Protein AF-A0A7S3DX13-F1 (afdb_monomer_lite)

Secondary structure (DSSP, 8-state):
--PPP---------------------SSTTTHHHHHHTT--------------HHHHHHHHHHTT---GGG------HHHHHHHHHHHHHHHHHS-HHHHHHHHHHHHH-HHHHHHTS-HHHHHHHTTT-HHHHHHHHHHHHHHHHHHHHHHHTTS-TTGGGT-SS-TT-SS-HHHHHHHHTTSEEE-SS--TTS---EEE-SSS-----TTHHHHHHHHHHHHHTT-

Foldseek 3Di:
DDDDDDDDDDDDDDDDDDDPPDDDDPDPPPPVVVVVVVPPPDDDDDPPPPPPDPVVVVVVCVVVVVDLLLPPPPPDDPVRVVVLVVLLVVLLVPDDCVQQVLVVVCVVQAVVQCVQQPPLVVLCSVVVSPSNSSSNVSSVVSVVLCVLQPPQQSRAHQCPCVVPVPPPRHRADPLLVVQLVLVQWDWDPDADPSRHIDIHHNPVSGDPDPPVVVPSSVSSNVSSRVRD

Sequence (228 aa):
MSPTPLSATGMAAASDDIHETKLDAGDEITRDLDQMLAHYDGNQGPEFQSQTSTATLEAERDVLGLHSPVRLRQHLSDNMLVHAQQGLQDAVAQLPVTQRQAYETAVAQAPRILELESPPSRFLRATGYNYWMAAESLCQYWNLRLEVFGPEGAYRPLTAFLEDPEATTQALTPAAVQVLRTGGLSVAATPDQFGRPILLVDRERRIICDDKEDEGTRAQAIFYILQV

Organism: NCBI:txid265537

Structure (mmCIF, N/CA/C/O backbone):
data_AF-A0A7S3DX13-F1
#
_entry.id   AF-A0A7S3DX13-F1
#
loop_
_atom_site.group_PDB
_atom_site.id
_atom_site.type_symbol
_atom_site.label_atom_id
_atom_site.label_alt_id
_atom_site.label_comp_id
_atom_site.label_asym_id
_atom_site.label_entity_id
_atom_site.label_seq_id
_atom_site.pdbx_PDB_ins_code
_atom_site.Cartn_x
_atom_site.Cartn_y
_atom_site.Cartn_z
_atom_site.occupancy
_atom_site.B_iso_or_equiv
_atom_site.auth_seq_id
_atom_site.auth_comp_id
_atom_site.auth_asym_id
_atom_site.auth_atom_id
_atom_site.pdbx_PDB_model_num
ATOM 1 N N . MET A 1 1 ? 27.362 38.918 -38.073 1.00 52.78 1 MET A N 1
ATOM 2 C CA . MET A 1 1 ? 28.387 37.878 -37.831 1.00 52.78 1 MET A CA 1
ATOM 3 C C . MET A 1 1 ? 27.805 36.580 -38.349 1.00 52.78 1 MET A C 1
ATOM 5 O O . MET A 1 1 ? 26.655 36.314 -38.022 1.00 52.78 1 MET A O 1
ATOM 9 N N . SER A 1 2 ? 28.530 35.839 -39.184 1.00 39.94 2 SER A N 1
ATOM 10 C CA . SER A 1 2 ? 27.979 34.701 -39.934 1.00 39.94 2 SER A CA 1
ATOM 11 C C . SER A 1 2 ? 28.856 33.464 -39.723 1.00 39.94 2 SER A C 1
ATOM 13 O O . SER A 1 2 ? 30.069 33.589 -39.899 1.00 39.94 2 SER A O 1
ATOM 15 N N . PRO A 1 3 ? 28.299 32.299 -39.349 1.00 62.31 3 PRO A N 1
ATOM 16 C CA . PRO A 1 3 ? 29.057 31.058 -39.255 1.00 62.31 3 PRO A CA 1
ATOM 17 C C . PRO A 1 3 ? 29.168 30.372 -40.625 1.00 62.31 3 PRO A C 1
ATOM 19 O O . PRO A 1 3 ? 28.176 30.216 -41.336 1.00 62.31 3 PRO A O 1
ATOM 22 N N . THR A 1 4 ? 30.375 29.927 -40.971 1.00 62.22 4 THR A N 1
ATOM 23 C CA . THR A 1 4 ? 30.651 29.067 -42.135 1.00 62.22 4 THR A CA 1
ATOM 24 C C . THR A 1 4 ? 30.690 27.603 -41.672 1.00 62.22 4 THR A C 1
ATOM 26 O O . THR A 1 4 ? 31.271 27.344 -40.616 1.00 62.22 4 THR A O 1
ATOM 29 N N . PRO A 1 5 ? 30.101 26.637 -42.403 1.00 61.78 5 PRO A N 1
ATOM 30 C CA . PRO A 1 5 ? 30.143 25.225 -42.020 1.00 61.78 5 PRO A CA 1
ATOM 31 C C . PRO A 1 5 ? 31.523 24.592 -42.266 1.00 61.78 5 PRO A C 1
ATOM 33 O O . PRO A 1 5 ? 32.275 25.036 -43.133 1.00 61.78 5 PRO A O 1
ATOM 36 N N . LEU A 1 6 ? 31.820 23.508 -41.541 1.00 58.34 6 LEU A N 1
ATOM 37 C CA . LEU A 1 6 ? 32.960 22.620 -41.796 1.00 58.34 6 LEU A CA 1
ATOM 38 C C . LEU A 1 6 ? 32.475 21.236 -42.249 1.00 58.34 6 LEU A C 1
ATOM 40 O O . LEU A 1 6 ? 31.431 20.757 -41.810 1.00 58.34 6 LEU A O 1
ATOM 44 N N . SER A 1 7 ? 33.229 20.631 -43.166 1.00 58.00 7 SER A N 1
ATOM 45 C CA . SER A 1 7 ? 32.836 19.430 -43.912 1.00 58.00 7 SER A CA 1
ATOM 46 C C . SER A 1 7 ? 33.053 18.120 -43.153 1.00 58.00 7 SER A C 1
ATOM 48 O O . SER A 1 7 ? 33.922 18.014 -42.291 1.00 58.00 7 SER A O 1
ATOM 50 N N . ALA A 1 8 ? 32.312 17.087 -43.560 1.00 50.66 8 ALA A N 1
ATOM 51 C CA . ALA A 1 8 ? 32.499 15.718 -43.094 1.00 50.66 8 ALA A CA 1
ATOM 52 C C . ALA A 1 8 ? 33.660 14.991 -43.803 1.00 50.66 8 ALA A C 1
ATOM 54 O O . ALA A 1 8 ? 33.906 15.170 -44.995 1.00 50.66 8 ALA A O 1
ATOM 55 N N . THR A 1 9 ? 34.331 14.118 -43.056 1.00 59.09 9 THR A N 1
ATOM 56 C CA . THR A 1 9 ? 35.216 13.001 -43.450 1.00 59.09 9 THR A CA 1
ATOM 57 C C . THR A 1 9 ? 35.330 12.154 -42.170 1.00 59.09 9 THR A C 1
ATOM 59 O O . THR A 1 9 ? 35.421 12.738 -41.096 1.00 59.09 9 THR A O 1
ATOM 62 N N . GLY A 1 10 ? 35.262 10.823 -42.137 1.00 43.66 10 GLY A N 1
ATOM 63 C CA . GLY A 1 10 ? 35.405 9.792 -43.172 1.00 43.66 10 GLY A CA 1
ATOM 64 C C . GLY A 1 10 ? 36.437 8.763 -42.672 1.00 43.66 10 GLY A C 1
ATOM 65 O O . GLY A 1 10 ? 37.329 9.166 -41.936 1.00 43.66 10 GLY A O 1
ATOM 66 N N . MET A 1 11 ? 36.340 7.485 -43.081 1.00 43.03 11 MET A N 1
ATOM 67 C CA . MET A 1 11 ? 37.014 6.298 -42.479 1.00 43.03 11 MET A CA 1
ATOM 68 C C . MET A 1 11 ? 36.332 5.753 -41.205 1.00 43.03 11 MET A C 1
ATOM 70 O O . MET A 1 11 ? 35.744 6.518 -40.451 1.00 43.03 11 MET A O 1
ATOM 74 N N . ALA A 1 12 ? 36.399 4.453 -40.891 1.00 42.84 12 ALA A N 1
ATOM 75 C CA . ALA A 1 12 ? 36.631 3.257 -41.724 1.00 42.84 12 ALA A CA 1
ATOM 76 C C . ALA A 1 12 ? 36.099 2.016 -40.973 1.00 42.84 12 ALA A C 1
ATOM 78 O O . ALA A 1 12 ? 35.925 2.060 -39.758 1.00 42.84 12 ALA A O 1
ATOM 79 N N . ALA A 1 13 ? 35.847 0.915 -41.686 1.00 47.84 13 ALA A N 1
ATOM 80 C CA . ALA A 1 13 ? 35.432 -0.344 -41.069 1.00 47.84 13 ALA A CA 1
ATOM 81 C C . ALA A 1 13 ? 36.622 -1.108 -40.463 1.00 47.84 13 ALA A C 1
ATOM 83 O O . ALA A 1 13 ? 37.689 -1.183 -41.073 1.00 47.84 13 ALA A O 1
ATOM 84 N N . ALA A 1 14 ? 36.385 -1.736 -39.313 1.00 48.53 14 ALA A N 1
ATOM 85 C CA . ALA A 1 14 ? 37.148 -2.868 -38.802 1.00 48.53 14 ALA A CA 1
ATOM 86 C C . ALA A 1 14 ? 36.155 -4.019 -38.581 1.00 48.53 14 ALA A C 1
ATOM 88 O O . ALA A 1 14 ? 35.042 -3.788 -38.108 1.00 48.53 14 ALA A O 1
ATOM 89 N N . SER A 1 15 ? 36.536 -5.227 -38.985 1.00 47.56 15 SER A N 1
ATOM 90 C CA . SER A 1 15 ? 35.735 -6.444 -38.866 1.00 47.56 15 SER A CA 1
ATOM 91 C C . SER A 1 15 ? 36.616 -7.476 -38.187 1.00 47.56 15 SER A C 1
ATOM 93 O O . SER A 1 15 ? 37.563 -7.943 -38.814 1.00 47.56 15 SER A O 1
ATOM 95 N N . ASP A 1 16 ? 36.324 -7.793 -36.929 1.00 47.47 16 ASP A N 1
ATOM 96 C CA . ASP A 1 16 ? 37.045 -8.813 -36.169 1.00 47.47 16 ASP A CA 1
ATOM 97 C C . ASP A 1 16 ? 36.236 -10.116 -36.146 1.00 47.47 16 ASP A C 1
ATOM 99 O O . ASP A 1 16 ? 35.050 -10.126 -35.808 1.00 47.47 16 ASP A O 1
ATOM 103 N N . ASP A 1 17 ? 36.887 -11.215 -36.528 1.00 50.38 17 ASP A N 1
ATOM 104 C CA . ASP A 1 17 ? 36.293 -12.550 -36.557 1.00 50.38 17 ASP A CA 1
ATOM 105 C C . ASP A 1 17 ? 36.033 -13.081 -35.138 1.00 50.38 17 ASP A C 1
ATOM 107 O O . ASP A 1 17 ? 36.935 -13.142 -34.299 1.00 50.38 17 ASP A O 1
ATOM 111 N N . ILE A 1 18 ? 34.809 -13.552 -34.883 1.00 53.44 18 ILE A N 1
ATOM 112 C CA . ILE A 1 18 ? 34.476 -14.313 -33.673 1.00 53.44 18 ILE A CA 1
ATOM 113 C C . ILE A 1 18 ? 34.439 -15.799 -34.036 1.00 53.44 18 ILE A C 1
ATOM 115 O O . ILE A 1 18 ? 33.587 -16.246 -34.801 1.00 53.44 18 ILE A O 1
ATOM 119 N N . HIS A 1 19 ? 35.368 -16.574 -33.475 1.00 43.94 19 HIS A N 1
ATOM 120 C CA . HIS A 1 19 ? 35.428 -18.024 -33.665 1.00 43.94 19 HIS A CA 1
ATOM 121 C C . HIS A 1 19 ? 34.212 -18.740 -33.051 1.00 43.94 19 HIS A C 1
ATOM 123 O O . HIS A 1 19 ? 33.999 -18.680 -31.841 1.00 43.94 19 HIS A O 1
ATOM 129 N N . GLU A 1 20 ? 33.486 -19.521 -33.858 1.00 43.03 20 GLU A N 1
ATOM 130 C CA . GLU A 1 20 ? 32.514 -20.501 -33.359 1.00 43.03 20 GLU A CA 1
ATOM 131 C C . GLU A 1 20 ? 33.224 -21.688 -32.681 1.00 43.03 20 GLU A C 1
ATOM 133 O O . GLU A 1 20 ? 33.670 -22.637 -33.331 1.00 43.03 20 GLU A O 1
ATOM 138 N N . THR A 1 21 ? 33.304 -21.682 -31.350 1.00 48.16 21 THR A N 1
ATOM 139 C CA . THR A 1 21 ? 33.689 -22.863 -30.563 1.00 48.16 21 THR A CA 1
ATOM 140 C C . THR A 1 21 ? 32.496 -23.799 -30.376 1.00 48.16 21 THR A C 1
ATOM 142 O O . THR A 1 21 ? 31.745 -23.721 -29.405 1.00 48.16 21 THR A O 1
ATOM 145 N N . LYS A 1 22 ? 32.335 -24.727 -31.323 1.00 43.03 22 LYS A N 1
ATOM 146 C CA . LYS A 1 22 ? 31.312 -25.778 -31.281 1.00 43.03 22 LYS A CA 1
ATOM 147 C C . LYS A 1 22 ? 31.547 -26.737 -30.099 1.00 43.03 22 LYS A C 1
ATOM 149 O O . LYS A 1 22 ? 32.409 -27.610 -30.170 1.00 43.03 22 LYS A O 1
ATOM 154 N N . LEU A 1 23 ? 30.775 -26.578 -29.022 1.00 46.19 23 LEU A N 1
ATOM 155 C CA . LEU A 1 23 ? 30.757 -27.497 -27.880 1.00 46.19 23 LEU A CA 1
ATOM 156 C C . LEU A 1 23 ? 29.823 -28.680 -28.167 1.00 46.19 23 LEU A C 1
ATOM 158 O O . LEU A 1 23 ? 28.620 -28.501 -28.331 1.00 46.19 23 LEU A O 1
ATOM 162 N N . ASP A 1 24 ? 30.397 -29.881 -28.220 1.00 52.72 24 ASP A N 1
ATOM 163 C CA . ASP A 1 24 ? 29.719 -31.134 -28.571 1.00 52.72 24 ASP A CA 1
ATOM 164 C C . ASP A 1 24 ? 29.847 -32.103 -27.378 1.00 52.72 24 ASP A C 1
ATOM 166 O O . ASP A 1 24 ? 30.845 -32.809 -27.235 1.00 52.72 24 ASP A O 1
ATOM 170 N N . ALA A 1 25 ? 28.911 -32.008 -26.424 1.00 52.91 25 ALA A N 1
ATOM 171 C CA . ALA A 1 25 ? 28.998 -32.669 -25.113 1.00 52.91 25 ALA A CA 1
ATOM 172 C C . ALA A 1 25 ? 27.611 -32.856 -24.458 1.00 52.91 25 ALA A C 1
ATOM 174 O O . ALA A 1 25 ? 27.332 -32.296 -23.398 1.00 52.91 25 ALA A O 1
ATOM 175 N N . GLY A 1 26 ? 26.715 -33.612 -25.102 1.00 48.81 26 GLY A N 1
ATOM 176 C CA . GLY A 1 26 ? 25.317 -33.716 -24.667 1.00 48.81 26 GLY A CA 1
ATOM 177 C C . GLY A 1 26 ? 24.622 -35.038 -24.983 1.00 48.81 26 GLY A C 1
ATOM 178 O O . GLY A 1 26 ? 23.575 -35.001 -25.615 1.00 48.81 26 GLY A O 1
ATOM 179 N N . ASP A 1 27 ? 25.176 -36.182 -24.550 1.00 53.91 27 ASP A N 1
ATOM 180 C CA . ASP A 1 27 ? 24.511 -37.494 -24.740 1.00 53.91 27 ASP A CA 1
ATOM 181 C C . ASP A 1 27 ? 24.817 -38.589 -23.676 1.00 53.91 27 ASP A C 1
ATOM 183 O O . ASP A 1 27 ? 24.343 -39.717 -23.801 1.00 53.91 27 ASP A O 1
ATOM 187 N N . GLU A 1 28 ? 25.590 -38.305 -22.611 1.00 51.44 28 GLU A N 1
ATOM 188 C CA . GLU A 1 28 ? 25.983 -39.333 -21.610 1.00 51.44 28 GLU A CA 1
ATOM 189 C C . GLU A 1 28 ? 25.286 -39.237 -20.236 1.00 51.44 28 GLU A C 1
ATOM 191 O O . GLU A 1 28 ? 25.277 -40.214 -19.492 1.00 51.44 28 GLU A O 1
ATOM 196 N N . ILE A 1 29 ? 24.647 -38.113 -19.885 1.00 48.78 29 ILE A N 1
ATOM 197 C CA . ILE A 1 29 ? 24.069 -37.902 -18.534 1.00 48.78 29 ILE A CA 1
ATOM 198 C C . ILE A 1 29 ? 22.704 -38.607 -18.347 1.00 48.78 29 ILE A C 1
ATOM 200 O O . ILE A 1 29 ? 22.263 -38.850 -17.226 1.00 48.78 29 ILE A O 1
ATOM 204 N N . THR A 1 30 ? 22.021 -38.976 -19.431 1.00 50.75 30 THR A N 1
ATOM 205 C CA . THR A 1 30 ? 20.626 -39.454 -19.415 1.00 50.75 30 THR A CA 1
ATOM 206 C C . THR A 1 30 ? 20.432 -40.942 -19.101 1.00 50.75 30 THR A C 1
ATOM 208 O O . THR A 1 30 ? 19.287 -41.367 -18.994 1.00 50.75 30 THR A O 1
ATOM 211 N N . ARG A 1 31 ? 21.491 -41.753 -18.926 1.00 51.50 31 ARG A N 1
ATOM 212 C CA . ARG A 1 31 ? 21.345 -43.211 -18.683 1.00 51.50 31 ARG A CA 1
ATOM 213 C C . ARG A 1 31 ? 21.294 -43.647 -17.215 1.00 51.50 31 ARG A C 1
ATOM 215 O O . ARG A 1 31 ? 20.619 -44.632 -16.923 1.00 51.50 31 ARG A O 1
ATOM 222 N N . ASP A 1 32 ? 21.951 -42.937 -16.300 1.00 51.78 32 ASP A N 1
ATOM 223 C CA . ASP A 1 32 ? 22.032 -43.372 -14.892 1.00 51.78 32 ASP A CA 1
ATOM 224 C C . ASP A 1 32 ? 20.739 -43.090 -14.103 1.00 51.78 32 ASP A C 1
ATOM 226 O O . ASP A 1 32 ? 20.370 -43.849 -13.204 1.00 51.78 32 ASP A O 1
ATOM 230 N N . LEU A 1 33 ? 20.000 -42.037 -14.472 1.00 53.97 33 LEU A N 1
ATOM 231 C CA . LEU A 1 33 ? 18.747 -41.646 -13.810 1.00 53.97 33 LEU A CA 1
ATOM 232 C C . LEU A 1 33 ? 17.630 -42.693 -13.967 1.00 53.97 33 LEU A C 1
ATOM 234 O O . LEU A 1 33 ? 16.938 -42.995 -12.992 1.00 53.97 33 LEU A O 1
ATOM 238 N N . ASP A 1 34 ? 17.503 -43.306 -15.147 1.00 53.94 34 ASP A N 1
ATOM 239 C CA . ASP A 1 34 ? 16.513 -44.364 -15.393 1.00 53.94 34 ASP A CA 1
ATOM 240 C C . ASP A 1 34 ? 16.851 -45.667 -14.643 1.00 53.94 34 ASP A C 1
ATOM 242 O O . ASP A 1 34 ? 15.943 -46.383 -14.215 1.00 53.94 34 ASP A O 1
ATOM 246 N N . GLN A 1 35 ? 18.137 -45.969 -14.400 1.00 56.94 35 GLN A N 1
ATOM 247 C CA . GLN A 1 35 ? 18.516 -47.110 -13.553 1.00 56.94 35 GLN A CA 1
ATOM 248 C C . GLN A 1 35 ? 18.246 -46.856 -12.064 1.00 56.94 35 GLN A C 1
ATOM 250 O O . GLN A 1 35 ? 17.844 -47.782 -11.358 1.00 56.94 35 GLN A O 1
ATOM 255 N N . MET A 1 36 ? 18.397 -45.619 -11.576 1.00 53.34 36 MET A N 1
ATOM 256 C CA . MET A 1 36 ? 18.077 -45.287 -10.180 1.00 53.34 36 MET A CA 1
ATOM 257 C C . MET A 1 36 ? 16.581 -45.420 -9.854 1.00 53.34 36 MET A C 1
ATOM 259 O O . MET A 1 36 ? 16.232 -45.807 -8.739 1.00 53.34 36 MET A O 1
ATOM 263 N N . LEU A 1 37 ? 15.690 -45.133 -10.809 1.00 51.91 37 LEU A N 1
ATOM 264 C CA . LEU A 1 37 ? 14.238 -45.213 -10.601 1.00 51.91 37 LEU A CA 1
ATOM 265 C C . LEU A 1 37 ? 13.684 -46.650 -10.630 1.00 51.91 37 LEU A C 1
ATOM 267 O O . LEU A 1 37 ? 12.622 -46.902 -10.062 1.00 51.91 37 LEU A O 1
ATOM 271 N N . ALA A 1 38 ? 14.406 -47.608 -11.218 1.00 49.78 38 ALA A N 1
ATOM 272 C CA . ALA A 1 38 ? 13.962 -48.999 -11.358 1.00 49.78 38 ALA A CA 1
ATOM 273 C C . ALA A 1 38 ? 14.002 -49.836 -10.056 1.00 49.78 38 ALA A C 1
ATOM 275 O O . ALA A 1 38 ? 13.507 -50.963 -10.042 1.00 49.78 38 ALA A O 1
ATOM 276 N N . HIS A 1 39 ? 14.580 -49.309 -8.969 1.00 47.72 39 HIS A N 1
ATOM 277 C CA . HIS A 1 39 ? 14.787 -50.033 -7.705 1.00 47.72 39 HIS A CA 1
ATOM 278 C C . HIS A 1 39 ? 14.070 -49.433 -6.483 1.00 47.72 39 HIS A C 1
ATOM 280 O O . HIS A 1 39 ? 14.340 -49.846 -5.354 1.00 47.72 39 HIS A O 1
ATOM 286 N N . TYR A 1 40 ? 13.134 -48.495 -6.670 1.00 44.72 40 TYR A N 1
ATOM 287 C CA . TYR A 1 40 ? 12.368 -47.919 -5.557 1.00 44.72 40 TYR A CA 1
ATOM 288 C C . TYR A 1 40 ? 11.188 -48.816 -5.134 1.00 44.72 40 TYR A C 1
ATOM 290 O O . TYR A 1 40 ? 10.019 -48.506 -5.364 1.00 44.72 40 TYR A O 1
ATOM 298 N N . ASP A 1 41 ? 11.515 -49.963 -4.537 1.00 46.09 41 ASP A N 1
ATOM 299 C CA . ASP A 1 41 ? 10.555 -50.979 -4.096 1.00 46.09 41 ASP A CA 1
ATOM 300 C C . ASP A 1 41 ? 9.749 -50.472 -2.881 1.00 46.09 41 ASP A C 1
ATOM 302 O O . ASP A 1 41 ? 10.242 -50.375 -1.753 1.00 46.09 41 ASP A O 1
ATOM 306 N N . GLY A 1 42 ? 8.512 -50.037 -3.127 1.00 54.41 42 GLY A N 1
ATOM 307 C CA . GLY A 1 42 ? 7.727 -49.267 -2.163 1.00 54.41 42 GLY A CA 1
ATOM 308 C C . GLY A 1 42 ? 7.055 -50.125 -1.093 1.00 54.41 42 GLY A C 1
ATOM 309 O O . GLY A 1 42 ? 5.938 -50.596 -1.307 1.00 54.41 42 GLY A O 1
ATOM 310 N N . ASN A 1 43 ? 7.666 -50.269 0.092 1.00 43.94 43 ASN A N 1
ATOM 311 C CA . ASN A 1 43 ? 6.982 -50.878 1.240 1.00 43.94 43 ASN A CA 1
ATOM 312 C C . ASN A 1 43 ? 7.453 -50.385 2.630 1.00 43.94 43 ASN A C 1
ATOM 314 O O . ASN A 1 43 ? 8.629 -50.436 2.970 1.00 43.94 43 ASN A O 1
ATOM 318 N N . GLN A 1 44 ? 6.471 -49.997 3.451 1.00 44.44 44 GLN A N 1
ATOM 319 C CA . GLN A 1 44 ? 6.463 -49.951 4.930 1.00 44.44 44 GLN A CA 1
ATOM 320 C C . GLN A 1 44 ? 7.575 -49.166 5.657 1.00 44.44 44 GLN A C 1
ATOM 322 O O . GLN A 1 44 ? 8.446 -49.731 6.317 1.00 44.44 44 GLN A O 1
ATOM 327 N N . GLY A 1 45 ? 7.419 -47.839 5.702 1.00 38.84 45 GLY A N 1
ATOM 328 C CA . GLY A 1 45 ? 7.773 -47.098 6.920 1.00 38.84 45 GLY A CA 1
ATOM 329 C C . GLY A 1 45 ? 6.759 -47.402 8.044 1.00 38.84 45 GLY A C 1
ATOM 330 O O . GLY A 1 45 ? 5.587 -47.630 7.738 1.00 38.84 45 GLY A O 1
ATOM 331 N N . PRO A 1 46 ? 7.162 -47.431 9.329 1.00 41.00 46 PRO A N 1
ATOM 332 C CA . PRO A 1 46 ? 6.259 -47.759 10.434 1.00 41.00 46 PRO A CA 1
ATOM 333 C C . PRO A 1 46 ? 5.220 -46.655 10.690 1.00 41.00 46 PRO A C 1
ATOM 335 O O . PRO A 1 46 ? 5.527 -45.466 10.582 1.00 41.00 46 PRO A O 1
ATOM 338 N N . GLU A 1 47 ? 4.007 -47.040 11.101 1.00 43.59 47 GLU A N 1
ATOM 339 C CA . GLU A 1 47 ? 2.951 -46.102 11.506 1.00 43.59 47 GLU A CA 1
ATOM 340 C C . GLU A 1 47 ? 3.355 -45.305 12.757 1.00 43.59 47 GLU A C 1
ATOM 342 O O . GLU A 1 47 ? 3.156 -45.736 13.896 1.00 43.59 47 GLU A O 1
ATOM 347 N N . PHE A 1 48 ? 3.895 -44.103 12.562 1.00 40.75 48 PHE A N 1
ATOM 348 C CA . PHE A 1 48 ? 4.183 -43.195 13.665 1.00 40.75 48 PHE A CA 1
ATOM 349 C C . PHE A 1 48 ? 2.885 -42.518 14.133 1.00 40.75 48 PHE A C 1
ATOM 351 O O . PHE A 1 48 ? 2.532 -41.428 13.682 1.00 40.75 48 PHE A O 1
ATOM 358 N N . GLN A 1 49 ? 2.141 -43.192 15.018 1.00 39.91 49 GLN A N 1
ATOM 359 C CA . GLN A 1 49 ? 0.863 -42.716 15.559 1.00 39.91 49 GLN A CA 1
ATOM 360 C C . GLN A 1 49 ? 1.051 -41.491 16.474 1.00 39.91 49 GLN A C 1
ATOM 362 O O . GLN A 1 49 ? 1.012 -41.587 17.701 1.00 39.91 49 GLN A O 1
ATOM 367 N N . SER A 1 50 ? 1.237 -40.315 15.869 1.00 50.31 50 SER A N 1
ATOM 368 C CA . SER A 1 50 ? 1.356 -39.032 16.565 1.00 50.31 50 SER A CA 1
ATOM 369 C C . SER A 1 50 ? 0.006 -38.582 17.130 1.00 50.31 50 SER A C 1
ATOM 371 O O . SER A 1 50 ? -0.639 -37.677 16.604 1.00 50.31 50 SER A O 1
ATOM 373 N N . GLN A 1 51 ? -0.418 -39.193 18.239 1.00 42.56 51 GLN A N 1
ATOM 374 C CA . GLN A 1 51 ? -1.573 -38.759 19.037 1.00 42.56 51 GLN A CA 1
ATOM 375 C C . GLN A 1 51 ? -1.254 -37.497 19.869 1.00 42.56 51 GLN A C 1
ATOM 377 O O . GLN A 1 51 ? -1.556 -37.404 21.058 1.00 42.56 51 GLN A O 1
ATOM 382 N N . THR A 1 52 ? -0.637 -36.496 19.238 1.00 46.84 52 THR A N 1
ATOM 383 C CA . THR A 1 52 ? -0.506 -35.138 19.773 1.00 46.84 52 THR A CA 1
ATOM 384 C C . THR A 1 52 ? -1.886 -34.489 19.786 1.00 46.84 52 THR A C 1
ATOM 386 O O . THR A 1 52 ? -2.364 -34.011 18.757 1.00 46.84 52 THR A O 1
ATOM 389 N N . SER A 1 53 ? -2.542 -34.524 20.948 1.00 47.69 53 SER A N 1
ATOM 390 C CA . SER A 1 53 ? -3.887 -33.977 21.153 1.00 47.69 53 SER A CA 1
ATOM 391 C C . SER A 1 53 ? -3.976 -32.520 20.693 1.00 47.69 53 SER A C 1
ATOM 393 O O . SER A 1 53 ? -3.186 -31.675 21.120 1.00 47.69 53 SER A O 1
ATOM 395 N N . THR A 1 54 ? -4.969 -32.206 19.858 1.00 50.56 54 THR A N 1
ATOM 396 C CA . THR A 1 54 ? -5.171 -30.851 19.314 1.00 50.56 54 THR A CA 1
ATOM 397 C C . THR A 1 54 ? -5.358 -29.805 20.413 1.00 50.56 54 THR A C 1
ATOM 399 O O . THR A 1 54 ? -4.892 -28.680 20.262 1.00 50.56 54 THR A O 1
ATOM 402 N N . ALA A 1 55 ? -5.940 -30.197 21.551 1.00 52.81 55 ALA A N 1
ATOM 403 C CA . ALA A 1 55 ? -6.134 -29.332 22.713 1.00 52.81 55 ALA A CA 1
ATOM 404 C C . ALA A 1 55 ? -4.814 -28.802 23.316 1.00 52.81 55 ALA A C 1
ATOM 406 O O . ALA A 1 55 ? -4.795 -27.716 23.891 1.00 52.81 55 ALA A O 1
ATOM 407 N N . THR A 1 56 ? -3.700 -29.532 23.179 1.00 51.81 56 THR A N 1
ATOM 408 C CA . THR A 1 56 ? -2.389 -29.082 23.681 1.00 51.81 56 THR A CA 1
ATOM 409 C C . THR A 1 56 ? -1.828 -27.948 22.820 1.00 51.81 56 THR A C 1
ATOM 411 O O . THR A 1 56 ? -1.368 -26.943 23.355 1.00 51.81 5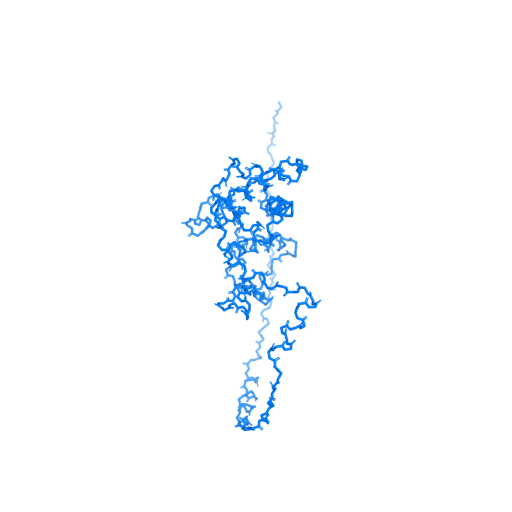6 THR A O 1
ATOM 414 N N . LEU A 1 57 ? -1.956 -28.060 21.492 1.00 52.12 57 LEU A N 1
ATOM 415 C CA . LEU A 1 57 ? -1.539 -27.019 20.543 1.00 52.12 57 LEU A CA 1
ATOM 416 C C . LEU A 1 57 ? -2.433 -25.771 20.587 1.00 52.12 57 LEU A C 1
ATOM 418 O O . LEU A 1 57 ? -2.008 -24.702 20.159 1.00 52.12 57 LEU A O 1
ATOM 422 N N . GLU A 1 58 ? -3.667 -25.878 21.079 1.00 52.78 58 GLU A N 1
ATOM 423 C CA . GLU A 1 58 ? -4.520 -24.711 21.328 1.00 52.78 58 GLU A CA 1
ATOM 424 C C . GLU A 1 58 ? -4.074 -23.965 22.598 1.00 52.78 58 GLU A C 1
ATOM 426 O O . GLU A 1 58 ? -3.915 -22.746 22.555 1.00 52.78 58 GLU A O 1
ATOM 431 N N . ALA A 1 59 ? -3.741 -24.681 23.679 1.00 54.88 59 ALA A N 1
ATOM 432 C CA . ALA A 1 59 ? -3.246 -24.079 24.922 1.00 54.88 59 ALA A CA 1
ATOM 433 C C . ALA A 1 59 ? -1.904 -23.329 24.760 1.00 54.88 59 ALA A C 1
ATOM 435 O O . ALA A 1 59 ? -1.722 -22.258 25.337 1.00 54.88 59 ALA A O 1
ATOM 436 N N . GLU A 1 60 ? -0.971 -23.840 23.949 1.00 51.75 60 GLU A N 1
ATOM 437 C CA . GLU A 1 60 ? 0.312 -23.160 23.689 1.00 51.75 60 GLU A CA 1
ATOM 438 C C . GLU A 1 60 ? 0.157 -21.851 22.888 1.00 51.75 60 GLU A C 1
ATOM 440 O O . GLU A 1 60 ? 1.006 -20.960 22.973 1.00 51.75 60 GLU A O 1
ATOM 445 N N . ARG A 1 61 ? -0.934 -21.686 22.128 1.00 50.94 61 ARG A N 1
ATOM 446 C CA . ARG A 1 61 ? -1.153 -20.498 21.280 1.00 50.94 61 ARG A CA 1
ATOM 447 C C . ARG A 1 61 ? -1.649 -19.285 22.056 1.00 50.94 61 ARG A C 1
ATOM 449 O O . ARG A 1 61 ? -1.250 -18.172 21.711 1.00 50.94 61 ARG A O 1
ATOM 456 N N . ASP A 1 62 ? -2.437 -19.497 23.108 1.00 50.19 62 ASP A N 1
ATOM 457 C CA . ASP A 1 62 ? -2.842 -18.429 24.031 1.00 50.19 62 ASP A CA 1
ATOM 458 C C . ASP A 1 62 ? -1.624 -17.855 24.771 1.00 50.19 62 ASP A C 1
ATOM 460 O O . ASP A 1 62 ? -1.478 -16.636 24.872 1.00 50.19 62 ASP A O 1
ATOM 464 N N . VAL A 1 63 ? -0.689 -18.715 25.201 1.00 52.44 63 VAL A N 1
ATOM 465 C CA . VAL A 1 63 ? 0.557 -18.310 25.885 1.00 52.44 63 VAL A CA 1
ATOM 466 C C . VAL A 1 63 ? 1.460 -17.451 24.990 1.00 52.44 63 VAL A C 1
ATOM 468 O O . VAL A 1 63 ? 2.120 -16.535 25.477 1.00 52.44 6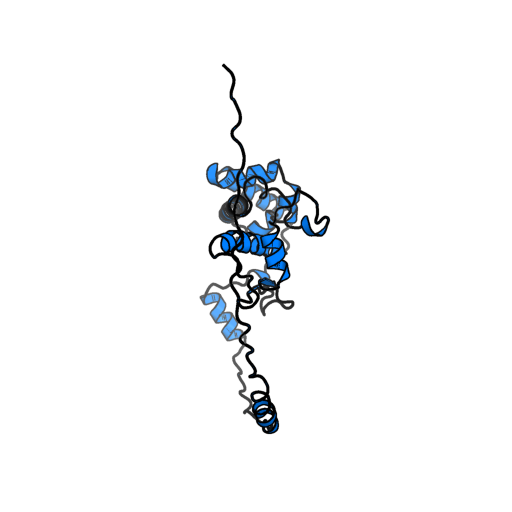3 VAL A O 1
ATOM 471 N N . LEU A 1 64 ? 1.478 -17.714 23.680 1.00 49.91 64 LEU A N 1
ATOM 472 C CA . LEU A 1 64 ? 2.284 -16.969 22.705 1.00 49.91 64 LEU A CA 1
ATOM 473 C C . LEU A 1 64 ? 1.584 -15.721 22.139 1.00 49.91 64 LEU A C 1
ATOM 475 O O . LEU A 1 64 ? 2.172 -15.011 21.325 1.00 49.91 64 LEU A O 1
ATOM 479 N N . GLY A 1 65 ? 0.327 -15.457 22.511 1.00 42.19 65 GLY A N 1
ATOM 480 C CA . GLY A 1 65 ? -0.454 -14.326 21.999 1.00 42.19 65 GLY A CA 1
ATOM 481 C C . GLY A 1 65 ? -0.805 -14.404 20.504 1.00 42.19 65 GLY A C 1
ATOM 482 O O . GLY A 1 65 ? -1.414 -13.472 19.979 1.00 42.19 65 GLY A O 1
ATOM 483 N N . LEU A 1 66 ? -0.482 -15.510 19.819 1.00 43.50 66 LEU A N 1
ATOM 484 C CA . LEU A 1 66 ? -0.641 -15.715 18.370 1.00 43.50 66 LEU A CA 1
ATOM 485 C C . LEU A 1 66 ? -2.097 -16.024 17.974 1.00 43.50 66 LEU A C 1
ATOM 487 O O . LEU A 1 66 ? -2.409 -17.044 17.343 1.00 43.50 66 LEU A O 1
ATOM 491 N N . HIS A 1 67 ? -2.990 -15.098 18.322 1.00 47.31 67 HIS A N 1
ATOM 492 C CA . HIS A 1 67 ? -4.371 -15.059 17.865 1.00 47.31 67 HIS A CA 1
ATOM 493 C C . HIS A 1 67 ? -4.392 -15.016 16.334 1.00 47.31 67 HIS A C 1
ATOM 495 O O . HIS A 1 67 ? -3.843 -14.100 15.723 1.00 47.31 67 HIS A O 1
ATOM 501 N N . SER A 1 68 ? -5.039 -15.994 15.693 1.00 42.66 68 SER A N 1
ATOM 502 C CA . SER A 1 68 ? -5.232 -15.945 14.241 1.00 42.66 68 SER A CA 1
ATOM 503 C C . SER A 1 68 ? -6.265 -14.860 13.905 1.00 42.66 68 SER A C 1
ATOM 505 O O . SER A 1 68 ? -7.438 -15.032 14.255 1.00 42.66 68 SER A O 1
ATOM 507 N N . PRO A 1 69 ? -5.898 -13.772 13.196 1.00 47.50 69 PRO A N 1
ATOM 508 C CA . PRO A 1 69 ? -6.831 -12.679 12.907 1.00 47.50 69 PRO A CA 1
ATOM 509 C C . PRO A 1 69 ? -7.972 -13.111 11.968 1.00 47.50 69 PRO A C 1
ATOM 511 O O . PRO A 1 69 ? -9.007 -12.453 11.887 1.00 47.50 69 PRO A O 1
ATOM 514 N N . VAL A 1 70 ? -7.820 -14.252 11.288 1.00 48.09 70 VAL A N 1
ATOM 515 C CA . VAL A 1 70 ? -8.716 -14.733 10.224 1.00 48.09 70 VAL A CA 1
ATOM 516 C C . VAL A 1 70 ? -10.109 -15.138 10.741 1.00 48.09 70 VAL A C 1
ATOM 518 O O . VAL A 1 70 ? -11.060 -15.192 9.961 1.00 48.09 70 VAL A O 1
ATOM 521 N N . ARG A 1 71 ? -10.285 -15.380 12.052 1.00 46.69 71 ARG A N 1
ATOM 522 C CA . ARG A 1 71 ? -11.596 -15.738 12.637 1.00 46.69 71 ARG A CA 1
ATOM 523 C C . ARG A 1 71 ? -12.416 -14.570 13.193 1.00 46.69 71 ARG A C 1
ATOM 525 O O . ARG A 1 71 ? -13.568 -14.792 13.558 1.00 46.69 71 ARG A O 1
ATOM 532 N N . LEU A 1 72 ? -11.929 -13.326 13.155 1.00 47.00 72 LEU A N 1
ATOM 533 C CA . LEU A 1 72 ? -12.749 -12.146 13.474 1.00 47.00 72 LEU A CA 1
ATOM 534 C C . LEU A 1 72 ? -13.657 -11.721 12.301 1.00 47.00 72 LEU A C 1
ATOM 536 O O . LEU A 1 72 ? -13.728 -10.552 11.930 1.00 47.00 72 LEU A O 1
ATOM 540 N N . ARG A 1 73 ? -14.467 -12.661 11.785 1.00 48.91 73 ARG A N 1
ATOM 541 C CA . ARG A 1 73 ? -15.740 -12.342 11.107 1.00 48.91 73 ARG A CA 1
ATOM 542 C C . ARG A 1 73 ? -16.803 -11.947 12.144 1.00 48.91 73 ARG A C 1
ATOM 544 O O . ARG A 1 73 ? -17.896 -12.507 12.187 1.00 48.91 73 ARG A O 1
ATOM 551 N N . GLN A 1 74 ? -16.476 -10.986 13.005 1.00 56.62 74 GLN A N 1
ATOM 552 C CA . GLN A 1 74 ? -17.487 -10.325 13.816 1.00 56.62 74 GLN A CA 1
ATOM 553 C C . GLN A 1 74 ? -18.312 -9.438 12.883 1.00 56.62 74 GLN A C 1
ATOM 555 O O . GLN A 1 74 ? -17.793 -8.487 12.298 1.00 56.62 74 GLN A O 1
ATOM 560 N N . HIS A 1 75 ? -19.595 -9.765 12.731 1.00 60.09 75 HIS A N 1
ATOM 561 C CA . HIS A 1 75 ? -20.565 -8.882 12.093 1.00 60.09 75 HIS A CA 1
ATOM 562 C C . HIS A 1 75 ? -20.813 -7.683 13.014 1.00 60.09 75 HIS A C 1
ATOM 564 O O . HIS A 1 75 ? -21.755 -7.665 13.805 1.00 60.09 75 HIS A O 1
ATOM 570 N N . LEU A 1 76 ? -19.925 -6.693 12.931 1.00 69.19 76 LEU A N 1
ATOM 571 C CA . LEU A 1 76 ? -20.177 -5.357 13.454 1.00 69.19 76 LEU A CA 1
ATOM 572 C C . LEU A 1 76 ? -21.434 -4.812 12.776 1.00 69.19 76 LEU A C 1
ATOM 574 O O . LEU A 1 76 ? -21.585 -4.928 11.560 1.00 69.19 76 LEU A O 1
ATOM 578 N N . SER A 1 77 ? -22.330 -4.227 13.566 1.00 80.75 77 SER A N 1
ATOM 579 C CA . SER A 1 77 ? -23.470 -3.492 13.029 1.00 80.75 77 SER A CA 1
ATOM 580 C C . SER A 1 77 ? -22.993 -2.255 12.270 1.00 80.75 77 SER A C 1
ATOM 582 O O . SER A 1 77 ? -21.929 -1.706 12.571 1.00 80.75 77 SER A O 1
ATOM 584 N N . ASP A 1 78 ? -23.796 -1.775 11.322 1.00 81.50 78 ASP A N 1
ATOM 585 C CA . ASP A 1 78 ? -23.429 -0.629 10.479 1.00 81.50 78 ASP A CA 1
ATOM 586 C C . ASP A 1 78 ? -23.084 0.611 11.323 1.00 81.50 78 ASP A C 1
ATOM 588 O O . ASP A 1 78 ? -22.100 1.296 11.057 1.00 81.50 78 ASP A O 1
ATOM 592 N N . ASN A 1 79 ? -23.801 0.820 12.435 1.00 84.06 79 ASN A N 1
ATOM 593 C CA . ASN A 1 79 ? -23.503 1.860 13.426 1.00 84.06 79 ASN A CA 1
ATOM 594 C C . ASN A 1 79 ? -22.079 1.742 14.006 1.00 84.06 79 ASN A C 1
ATOM 596 O O . ASN A 1 79 ? -21.382 2.744 14.138 1.00 84.06 79 ASN A O 1
ATOM 600 N N . MET A 1 80 ? -21.624 0.528 14.340 1.00 83.81 80 MET A N 1
ATOM 601 C CA . MET A 1 80 ? -20.264 0.301 14.845 1.00 83.81 80 MET A CA 1
ATOM 602 C C . MET A 1 80 ? -19.208 0.536 13.760 1.00 83.81 80 MET A C 1
ATOM 604 O O . MET A 1 80 ? -18.133 1.051 14.061 1.00 83.81 80 MET A O 1
ATOM 608 N N . LEU A 1 81 ? -19.511 0.204 12.499 1.00 84.75 81 LEU A N 1
ATOM 609 C CA . LEU A 1 81 ? -18.621 0.496 11.374 1.00 84.75 81 LEU A CA 1
ATOM 610 C C . LEU A 1 81 ? -18.499 2.009 11.132 1.00 84.75 81 LEU A C 1
ATOM 612 O O . LEU A 1 81 ? -17.383 2.496 10.965 1.00 84.75 81 LEU A O 1
ATOM 616 N N . VAL A 1 82 ? -19.608 2.755 11.192 1.00 88.69 82 VAL A N 1
ATOM 617 C CA . VAL A 1 82 ? -19.622 4.226 11.095 1.00 88.69 82 VAL A CA 1
ATOM 618 C C . VAL A 1 82 ? -18.833 4.864 12.243 1.00 88.69 82 VAL A C 1
ATOM 620 O O . VAL A 1 82 ? -17.987 5.722 11.997 1.00 88.69 82 VAL A O 1
ATOM 623 N N . HIS A 1 83 ? -19.021 4.415 13.489 1.00 91.81 83 HIS A N 1
ATOM 624 C CA . HIS A 1 83 ? -18.232 4.913 14.624 1.00 91.81 83 HIS A CA 1
ATOM 625 C C . HIS A 1 83 ? -16.730 4.618 14.480 1.00 91.81 83 HIS A C 1
ATOM 627 O O . HIS A 1 83 ? -15.911 5.486 14.782 1.00 91.81 83 HIS A O 1
ATOM 633 N N . ALA A 1 84 ? -16.353 3.438 13.975 1.00 91.38 84 ALA A N 1
ATOM 634 C CA . ALA A 1 84 ? -14.953 3.100 13.724 1.00 91.38 84 ALA A CA 1
ATOM 635 C C . ALA A 1 84 ? -14.341 3.908 12.563 1.00 91.38 84 ALA A C 1
ATOM 637 O O . ALA A 1 84 ? -13.166 4.267 12.614 1.00 91.38 84 ALA A O 1
ATOM 638 N N . GLN A 1 85 ? -15.129 4.230 11.531 1.00 92.12 85 GLN A N 1
ATOM 639 C CA . GLN A 1 85 ? -14.715 5.120 10.443 1.00 92.12 85 GLN A CA 1
ATOM 640 C C . GLN A 1 85 ? -14.523 6.564 10.924 1.00 92.12 85 GLN A C 1
ATOM 642 O O . GLN A 1 85 ? -13.525 7.181 10.556 1.00 92.12 85 GLN A O 1
ATOM 647 N N . GLN A 1 86 ? -15.412 7.085 11.778 1.00 95.56 86 GLN A N 1
ATOM 648 C CA . GLN A 1 86 ? -15.249 8.419 12.366 1.00 95.56 86 GLN A CA 1
ATOM 649 C C . GLN A 1 86 ? -14.004 8.481 13.260 1.00 95.56 86 GLN A C 1
ATOM 651 O O . GLN A 1 86 ? -13.146 9.329 13.044 1.00 95.56 86 GLN A O 1
ATOM 656 N N . GLY A 1 87 ? -13.842 7.529 14.188 1.00 97.00 87 GLY A N 1
ATOM 657 C CA . GLY A 1 87 ? -12.670 7.479 15.071 1.00 97.00 87 GLY A CA 1
ATOM 658 C C . GLY A 1 87 ? -11.342 7.367 14.313 1.00 97.00 87 GLY A C 1
ATOM 659 O O . GLY A 1 87 ? -10.335 7.927 14.742 1.00 97.00 87 GLY A O 1
ATOM 660 N N . LEU A 1 88 ? -11.342 6.704 13.150 1.00 97.31 88 LEU A N 1
ATOM 661 C CA . LEU A 1 88 ? -10.203 6.683 12.234 1.00 97.31 88 LEU A CA 1
ATOM 662 C C . LEU A 1 88 ? -9.939 8.048 11.581 1.00 97.31 88 LEU A C 1
ATOM 664 O O . LEU A 1 88 ? -8.785 8.464 11.517 1.00 97.31 88 LEU A O 1
ATOM 668 N N . GLN A 1 89 ? -10.969 8.746 11.093 1.00 97.38 89 GLN A N 1
ATOM 669 C CA . GLN A 1 89 ? -10.815 10.088 10.516 1.00 97.38 89 GLN A CA 1
ATOM 670 C C . GLN A 1 89 ? -10.299 11.087 11.560 1.00 97.38 89 GLN A C 1
ATOM 672 O O . GLN A 1 89 ? -9.370 11.842 11.274 1.00 97.38 89 GLN A O 1
ATOM 677 N N . ASP A 1 90 ? -10.831 11.027 12.782 1.00 97.88 90 ASP A N 1
ATOM 678 C CA . ASP A 1 90 ? -10.410 11.864 13.906 1.00 97.88 90 ASP A CA 1
ATOM 679 C C . ASP A 1 90 ? -8.944 11.592 14.293 1.00 97.88 90 ASP A C 1
ATOM 681 O O . ASP A 1 90 ? -8.193 12.526 14.581 1.00 97.88 90 ASP A O 1
ATOM 685 N N . ALA A 1 91 ? -8.505 10.326 14.269 1.00 98.19 91 ALA A N 1
ATOM 686 C CA . ALA A 1 91 ? -7.109 9.948 14.499 1.00 98.19 91 ALA A CA 1
ATOM 687 C C . ALA A 1 91 ? -6.187 10.417 13.357 1.00 98.19 91 ALA A C 1
ATOM 689 O O . ALA A 1 91 ? -5.150 11.023 13.624 1.00 98.19 91 ALA A O 1
ATOM 690 N N . VAL A 1 92 ? -6.580 10.224 12.089 1.00 98.25 92 VAL A N 1
ATOM 691 C CA . VAL A 1 92 ? -5.827 10.732 10.927 1.00 98.25 92 VAL A CA 1
ATOM 692 C C . VAL A 1 92 ? -5.667 12.250 11.005 1.00 98.25 92 VAL A C 1
ATOM 694 O O . VAL A 1 92 ? -4.561 12.740 10.804 1.00 98.25 92 VAL A O 1
ATOM 697 N N . ALA A 1 93 ? -6.718 13.004 11.341 1.00 97.94 93 ALA A N 1
ATOM 698 C CA . ALA A 1 93 ? -6.665 14.466 11.434 1.00 97.94 93 ALA A CA 1
ATOM 699 C C . ALA A 1 93 ? -5.654 14.986 12.479 1.00 97.94 93 ALA A C 1
ATOM 701 O O . ALA A 1 93 ? -5.150 16.102 12.338 1.00 97.94 93 ALA A O 1
ATOM 702 N N . GLN A 1 94 ? -5.334 14.180 13.498 1.00 98.25 94 GLN A N 1
ATOM 703 C CA . GLN A 1 94 ? -4.357 14.499 14.544 1.00 98.25 94 GLN A CA 1
ATOM 704 C C . GLN A 1 94 ? -2.909 14.121 14.181 1.00 98.25 94 GLN A C 1
ATOM 706 O O . GLN A 1 94 ? -1.984 14.564 14.864 1.00 98.25 94 GLN A O 1
ATOM 711 N N . LEU A 1 95 ? -2.679 13.338 13.118 1.00 98.06 95 LEU A N 1
ATOM 712 C CA . LEU A 1 95 ? -1.322 13.007 12.674 1.00 98.06 95 LEU A CA 1
ATOM 713 C C . LEU A 1 95 ? -0.600 14.239 12.079 1.00 98.06 95 LEU A C 1
ATOM 715 O O . LEU A 1 95 ? -1.239 15.131 11.501 1.00 98.06 95 LEU A O 1
ATOM 719 N N . PRO A 1 96 ? 0.745 14.297 12.160 1.00 98.38 96 PRO A N 1
ATOM 720 C CA . PRO A 1 96 ? 1.544 15.301 11.463 1.00 98.38 96 PRO A CA 1
ATOM 721 C C . PRO A 1 96 ? 1.204 15.375 9.970 1.00 98.38 96 PRO A C 1
ATOM 723 O O . PRO A 1 96 ? 1.069 14.347 9.306 1.00 98.38 96 PRO A O 1
ATOM 726 N N . VAL A 1 97 ? 1.128 16.591 9.416 1.00 97.88 97 VAL A N 1
ATOM 727 C CA . VAL A 1 97 ? 0.791 16.820 7.993 1.00 97.88 97 VAL A CA 1
ATOM 728 C C . VAL A 1 97 ? 1.697 16.005 7.064 1.00 97.88 97 VAL A C 1
ATOM 730 O O . VAL A 1 97 ? 1.207 15.347 6.154 1.00 97.88 97 VAL A O 1
ATOM 733 N N . THR A 1 98 ? 2.999 15.949 7.356 1.00 97.12 98 THR A N 1
ATOM 734 C CA . THR A 1 98 ? 3.996 15.164 6.605 1.00 97.12 98 THR A CA 1
ATOM 735 C C . THR A 1 98 ? 3.735 13.657 6.578 1.00 97.12 98 THR A C 1
ATOM 737 O O . THR A 1 98 ? 4.254 12.984 5.696 1.00 97.12 98 THR A O 1
ATOM 740 N N . GLN A 1 99 ? 2.949 13.115 7.514 1.00 97.56 99 GLN A N 1
ATOM 741 C CA . GLN A 1 99 ? 2.544 11.709 7.509 1.00 97.56 99 GLN A CA 1
ATOM 742 C C . GLN A 1 99 ? 1.232 11.495 6.748 1.00 97.56 99 GLN A C 1
ATOM 744 O O . GLN A 1 99 ? 1.101 10.499 6.047 1.00 97.56 99 GLN A O 1
ATOM 749 N N . ARG A 1 100 ? 0.258 12.405 6.864 1.00 97.50 100 ARG A N 1
ATOM 750 C CA . ARG A 1 100 ? -1.094 12.216 6.299 1.00 97.50 100 ARG A CA 1
ATOM 751 C C . ARG A 1 100 ? -1.322 12.827 4.912 1.00 97.50 100 ARG A C 1
ATOM 753 O O . ARG A 1 100 ? -2.298 12.466 4.260 1.00 97.50 100 ARG A O 1
ATOM 760 N N . GLN A 1 101 ? -0.419 13.678 4.422 1.00 98.12 101 GLN A N 1
ATOM 761 C CA . GLN A 1 101 ? -0.575 14.402 3.153 1.00 98.12 101 GLN A CA 1
ATOM 762 C C . GLN A 1 101 ? -0.829 13.491 1.936 1.00 98.12 101 GLN A C 1
ATOM 764 O O . GLN A 1 101 ? -1.677 13.824 1.106 1.00 98.12 101 GLN A O 1
ATOM 769 N N . ALA A 1 102 ? -0.149 12.342 1.811 1.00 97.94 102 ALA A N 1
ATOM 770 C CA . ALA A 1 102 ? -0.381 11.422 0.689 1.00 97.94 102 ALA A CA 1
ATOM 771 C C . ALA A 1 102 ? -1.783 10.787 0.742 1.00 97.94 102 ALA A C 1
ATOM 773 O O . ALA A 1 102 ? -2.458 10.674 -0.280 1.00 97.94 102 ALA A O 1
ATOM 774 N N . TYR A 1 103 ? -2.263 10.446 1.942 1.00 98.06 103 TYR A N 1
ATOM 775 C CA . TYR A 1 103 ? -3.623 9.947 2.146 1.00 98.06 103 TYR A CA 1
ATOM 776 C C . TYR A 1 103 ? -4.682 11.027 1.870 1.00 98.06 103 TYR A C 1
ATOM 778 O O . TYR A 1 103 ? -5.642 10.762 1.152 1.00 98.06 103 TYR A O 1
ATOM 786 N N . GLU A 1 104 ? -4.499 12.260 2.354 1.00 97.62 104 GLU A N 1
ATOM 787 C CA . GLU A 1 104 ? -5.401 13.381 2.030 1.00 97.62 104 GLU A CA 1
ATOM 788 C C . GLU A 1 104 ? -5.452 13.656 0.518 1.00 97.62 104 GLU A C 1
ATOM 790 O O . GLU A 1 104 ? -6.524 13.896 -0.041 1.00 97.62 104 GLU A O 1
ATOM 795 N N . THR A 1 105 ? -4.307 13.550 -0.163 1.00 97.44 105 THR A N 1
ATOM 796 C CA . THR A 1 105 ? -4.219 13.673 -1.625 1.00 97.44 105 THR A CA 1
ATOM 797 C C . THR A 1 105 ? -4.991 12.549 -2.321 1.00 97.44 105 THR A C 1
ATOM 799 O O . THR A 1 105 ? -5.752 12.821 -3.249 1.00 97.44 105 THR A O 1
ATOM 802 N N . ALA A 1 106 ? -4.884 11.306 -1.839 1.00 96.62 106 ALA A N 1
ATOM 803 C CA . ALA A 1 106 ? -5.650 10.172 -2.356 1.00 96.62 106 ALA A CA 1
ATOM 804 C C . ALA A 1 106 ? -7.166 10.321 -2.144 1.00 96.62 106 ALA A C 1
ATOM 806 O O . ALA A 1 106 ? -7.936 10.040 -3.061 1.00 96.62 106 ALA A O 1
ATOM 807 N N . VAL A 1 107 ? -7.605 10.811 -0.979 1.00 96.75 107 VAL A N 1
ATOM 808 C CA . VAL A 1 107 ? -9.022 11.119 -0.702 1.00 96.75 107 VAL A CA 1
ATOM 809 C C . VAL A 1 107 ? -9.558 12.172 -1.679 1.00 96.75 107 VAL A C 1
ATOM 811 O O . VAL A 1 107 ? -10.666 12.022 -2.190 1.00 96.75 107 VAL A O 1
ATOM 814 N N . ALA A 1 108 ? -8.778 13.221 -1.961 1.00 96.88 108 ALA A N 1
ATOM 815 C CA . ALA A 1 108 ? -9.202 14.328 -2.817 1.00 96.88 108 ALA A CA 1
ATOM 816 C C . ALA A 1 108 ? -9.148 14.014 -4.325 1.00 96.88 108 ALA A C 1
ATOM 818 O O . ALA A 1 108 ? -10.031 14.440 -5.066 1.00 96.88 108 ALA A O 1
ATOM 819 N N . GLN A 1 109 ? -8.115 13.304 -4.791 1.00 94.44 109 GLN A N 1
ATOM 820 C CA . GLN A 1 109 ? -7.857 13.077 -6.223 1.00 94.44 109 GLN A CA 1
ATOM 821 C C . GLN A 1 109 ? -8.305 11.695 -6.716 1.00 94.44 109 GLN A C 1
ATOM 823 O O . GLN A 1 109 ? -8.654 11.542 -7.885 1.00 94.44 109 GLN A O 1
ATOM 828 N N . ALA A 1 110 ? -8.296 10.686 -5.842 1.00 92.88 110 ALA A N 1
ATOM 829 C CA . ALA A 1 110 ? -8.418 9.276 -6.203 1.00 92.88 110 ALA A CA 1
ATOM 830 C C . ALA A 1 110 ? -9.384 8.461 -5.301 1.00 92.88 110 ALA A C 1
ATOM 832 O O . ALA A 1 110 ? -9.086 7.303 -4.985 1.00 92.88 110 ALA A O 1
ATOM 833 N N . PRO A 1 111 ? -10.569 8.983 -4.906 1.00 93.94 111 PRO A N 1
ATOM 834 C CA . PRO A 1 111 ? -11.440 8.323 -3.925 1.00 93.94 111 PRO A CA 1
ATOM 835 C C . PRO A 1 111 ? -11.882 6.909 -4.343 1.00 93.94 111 PRO A C 1
ATOM 837 O O . PRO A 1 111 ? -11.955 6.019 -3.501 1.00 93.94 111 PRO A O 1
ATOM 840 N N . ARG A 1 112 ? -12.093 6.660 -5.645 1.00 90.56 112 ARG A N 1
ATOM 841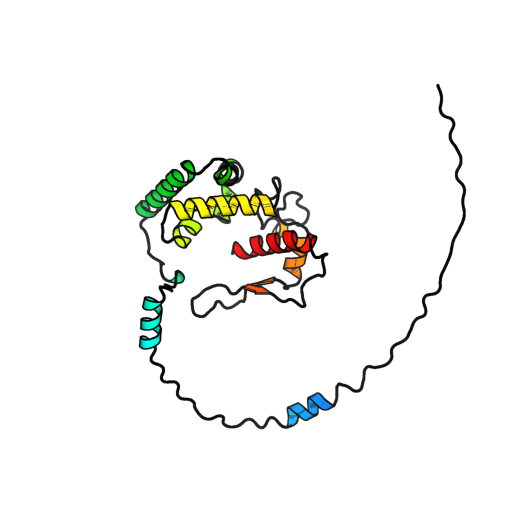 C CA . ARG A 1 112 ? -12.436 5.325 -6.178 1.00 90.56 112 ARG A CA 1
ATOM 842 C C . ARG A 1 112 ? -11.297 4.306 -6.017 1.00 90.56 112 ARG A C 1
ATOM 844 O O . ARG A 1 112 ? -11.557 3.125 -5.825 1.00 90.56 112 ARG A O 1
ATOM 851 N N . ILE A 1 113 ? -10.041 4.746 -6.089 1.00 91.81 113 ILE A N 1
ATOM 852 C CA . ILE A 1 113 ? -8.861 3.880 -5.913 1.00 91.81 113 ILE A CA 1
ATOM 853 C C . ILE A 1 113 ? -8.691 3.555 -4.428 1.00 91.81 113 ILE A C 1
ATOM 855 O O . ILE A 1 113 ? -8.466 2.404 -4.064 1.00 91.81 113 ILE A O 1
ATOM 859 N N . LEU A 1 114 ? -8.898 4.551 -3.562 1.00 93.19 114 LEU A N 1
ATOM 860 C CA . LEU A 1 114 ? -8.950 4.371 -2.114 1.00 93.19 114 LEU A CA 1
ATOM 861 C C . LEU A 1 114 ? -10.051 3.384 -1.697 1.00 93.19 114 LEU A C 1
ATOM 863 O O . LEU A 1 114 ? -9.798 2.543 -0.841 1.00 93.19 114 LEU A O 1
ATOM 867 N N . GLU A 1 115 ? -11.238 3.442 -2.306 1.00 91.38 115 GLU A N 1
ATOM 868 C CA . GLU A 1 115 ? -12.343 2.508 -2.042 1.00 91.38 115 GLU A CA 1
ATOM 869 C C . GLU A 1 115 ? -12.051 1.072 -2.513 1.00 91.38 115 GLU A C 1
ATOM 871 O O . GLU A 1 115 ? -12.327 0.123 -1.779 1.00 91.38 115 GLU A O 1
ATOM 876 N N . LEU A 1 116 ? -11.491 0.900 -3.715 1.00 89.19 116 LEU A N 1
ATOM 877 C CA . LEU A 1 116 ? -11.244 -0.422 -4.303 1.00 89.19 116 LEU A CA 1
ATOM 878 C C . LEU A 1 116 ? -10.014 -1.120 -3.705 1.00 89.19 116 LEU A C 1
ATOM 880 O O . LEU A 1 116 ? -10.074 -2.293 -3.340 1.00 89.19 116 LEU A O 1
ATOM 884 N N . GLU A 1 117 ? -8.892 -0.408 -3.616 1.00 90.75 117 GLU A N 1
ATOM 885 C CA . GLU A 1 117 ? -7.574 -1.010 -3.399 1.00 90.75 117 GLU A CA 1
ATOM 886 C C . GLU A 1 117 ? -7.133 -0.933 -1.927 1.00 90.75 117 GLU A C 1
ATOM 888 O O . GLU A 1 117 ? -6.596 -1.897 -1.371 1.00 90.75 117 GLU A O 1
ATOM 893 N N . SER A 1 118 ? -7.410 0.191 -1.258 1.00 93.44 118 SER A N 1
ATOM 894 C CA . SER A 1 118 ? -7.004 0.448 0.132 1.00 93.44 118 SER A CA 1
ATOM 895 C C . SER A 1 118 ? -8.152 0.900 1.063 1.00 93.44 118 SER A C 1
ATOM 897 O O . SER A 1 118 ? -7.947 1.843 1.837 1.00 93.44 118 SER A O 1
ATOM 899 N N . PRO A 1 119 ? -9.358 0.286 1.032 1.00 93.69 119 PRO A N 1
ATOM 900 C CA . PRO A 1 119 ? -10.495 0.783 1.800 1.00 93.69 119 PRO A CA 1
ATOM 901 C C . PRO A 1 119 ? -10.181 0.822 3.305 1.00 93.69 119 PRO A C 1
ATOM 903 O O . PRO A 1 119 ? -9.695 -0.180 3.842 1.00 93.69 119 PRO A O 1
ATOM 906 N N . PRO A 1 120 ? -10.507 1.912 4.030 1.00 94.62 120 PRO A N 1
ATOM 907 C CA . PRO A 1 120 ? -10.136 2.088 5.440 1.00 94.62 120 PRO A CA 1
ATOM 908 C C . PRO A 1 120 ? -10.580 0.951 6.381 1.00 94.62 120 PRO A C 1
ATOM 910 O O . PRO A 1 120 ? -9.944 0.681 7.401 1.00 94.62 120 PRO A O 1
ATOM 913 N N . SER A 1 121 ? -11.630 0.210 6.010 1.00 92.69 121 SER A N 1
ATOM 914 C CA . SER A 1 121 ? -12.088 -0.983 6.732 1.00 92.69 121 SER A CA 1
ATOM 915 C C . SER A 1 121 ? -11.109 -2.167 6.683 1.00 92.69 121 SER A C 1
ATOM 917 O O . SER A 1 121 ? -11.208 -3.047 7.537 1.00 92.69 121 SER A O 1
ATOM 919 N N . ARG A 1 122 ? -10.181 -2.244 5.711 1.00 91.94 122 ARG A N 1
ATOM 920 C CA . ARG A 1 122 ? -9.071 -3.222 5.703 1.00 91.94 122 ARG A CA 1
ATOM 921 C C . ARG A 1 122 ? -8.112 -2.927 6.865 1.00 91.94 122 ARG A C 1
ATOM 923 O O . ARG A 1 122 ? -7.850 -3.817 7.668 1.00 91.94 122 ARG A O 1
ATOM 930 N N . PHE A 1 123 ? -7.691 -1.669 7.014 1.00 95.06 123 PHE A N 1
ATOM 931 C CA . PHE A 1 123 ? -6.769 -1.224 8.068 1.00 95.06 123 PHE A CA 1
ATOM 932 C C . PHE A 1 123 ? -7.373 -1.362 9.470 1.00 95.06 123 PHE A C 1
ATOM 934 O O . PHE A 1 123 ? -6.746 -1.961 10.337 1.00 95.06 123 PHE A O 1
ATOM 941 N N . LEU A 1 124 ? -8.626 -0.931 9.669 1.00 93.88 124 LEU A N 1
ATOM 942 C CA . LEU A 1 124 ? -9.342 -1.124 10.940 1.00 93.88 124 LEU A CA 1
ATOM 943 C C . LEU A 1 124 ? -9.430 -2.599 11.361 1.00 93.88 124 LEU A C 1
ATOM 945 O O . LEU A 1 124 ? -9.253 -2.910 12.534 1.00 93.88 124 LEU A O 1
ATOM 949 N N . ARG A 1 125 ? -9.661 -3.526 10.421 1.00 91.56 125 ARG A N 1
ATOM 950 C CA . ARG A 1 125 ? -9.645 -4.970 10.720 1.00 91.56 125 ARG A CA 1
ATOM 951 C C . ARG A 1 125 ? -8.245 -5.470 11.070 1.00 91.56 125 ARG A C 1
ATOM 953 O O . ARG A 1 125 ? -8.107 -6.246 12.011 1.00 91.56 125 ARG A O 1
ATOM 960 N N . ALA A 1 126 ? -7.222 -5.024 10.341 1.00 91.31 126 ALA A N 1
ATOM 961 C CA . ALA A 1 126 ? -5.837 -5.432 10.564 1.00 91.31 126 ALA A CA 1
ATOM 962 C C . ALA A 1 126 ? -5.297 -5.006 11.943 1.00 91.31 126 ALA A C 1
ATOM 964 O O . ALA A 1 126 ? -4.514 -5.743 12.536 1.00 91.31 126 ALA A O 1
ATOM 965 N N . THR A 1 127 ? -5.744 -3.866 12.483 1.00 93.88 127 THR A N 1
ATOM 966 C CA . THR A 1 127 ? -5.308 -3.345 13.794 1.00 93.88 127 THR A CA 1
ATOM 967 C C . THR A 1 127 ? -6.259 -3.672 14.949 1.00 93.88 127 THR A C 1
ATOM 969 O O . THR A 1 127 ? -6.161 -3.065 16.017 1.00 93.88 127 THR A O 1
ATOM 972 N N . GLY A 1 128 ? -7.209 -4.597 14.762 1.00 90.88 128 GLY A N 1
ATOM 973 C CA . GLY A 1 128 ? -8.175 -4.961 15.807 1.00 90.88 128 GLY A CA 1
ATOM 974 C C . GLY A 1 128 ? -9.063 -3.791 16.251 1.00 90.88 128 GLY A C 1
ATOM 975 O O . GLY A 1 128 ? -9.435 -3.708 17.417 1.00 90.88 128 GLY A O 1
ATOM 976 N N . TYR A 1 129 ? -9.378 -2.881 15.326 1.00 92.44 129 TYR A N 1
ATOM 977 C CA . TYR A 1 129 ? -10.125 -1.636 15.532 1.00 92.44 129 TYR A CA 1
ATOM 978 C C . TYR A 1 129 ? -9.427 -0.590 16.420 1.00 92.44 129 TYR A C 1
ATOM 980 O O . TYR A 1 129 ? -10.061 0.364 16.865 1.00 92.44 129 TYR A O 1
ATOM 988 N N . ASN A 1 130 ? -8.104 -0.682 16.601 1.00 94.88 130 ASN A N 1
ATOM 989 C CA . ASN A 1 130 ? -7.315 0.438 17.115 1.00 94.88 130 ASN A CA 1
ATOM 990 C C . ASN A 1 130 ? -7.215 1.546 16.047 1.00 94.88 130 ASN A C 1
ATOM 992 O O . ASN A 1 130 ? -6.524 1.384 15.036 1.00 94.88 130 ASN A O 1
ATOM 996 N N . TYR A 1 131 ? -7.905 2.668 16.286 1.00 96.31 131 TYR A N 1
ATOM 997 C CA . TYR A 1 131 ? -8.009 3.793 15.349 1.00 96.31 131 TYR A CA 1
ATOM 998 C C . TYR A 1 131 ? -6.670 4.485 15.071 1.00 96.31 131 TYR A C 1
ATOM 1000 O O . TYR A 1 131 ? -6.416 4.853 13.929 1.00 96.31 131 TYR A O 1
ATOM 1008 N N . TRP A 1 132 ? -5.802 4.624 16.079 1.00 97.50 132 TRP A N 1
ATOM 1009 C CA . TRP A 1 132 ? -4.489 5.261 15.924 1.00 97.50 132 TRP A CA 1
ATOM 1010 C C . TRP A 1 132 ? -3.566 4.415 15.054 1.00 97.50 132 TRP A C 1
ATOM 1012 O O . TRP A 1 132 ? -3.089 4.890 14.028 1.00 97.50 132 TRP A O 1
ATOM 1022 N N . MET A 1 133 ? -3.424 3.127 15.380 1.00 97.56 133 MET A N 1
ATOM 1023 C CA . MET A 1 133 ? -2.621 2.207 14.567 1.00 97.56 133 MET A CA 1
ATOM 1024 C C . MET A 1 133 ? -3.173 2.078 13.139 1.00 97.56 133 MET A C 1
ATOM 1026 O O . MET A 1 133 ? -2.403 1.924 12.191 1.00 97.56 133 MET A O 1
ATOM 1030 N N . ALA A 1 134 ? -4.500 2.138 12.961 1.00 97.44 134 ALA A N 1
ATOM 1031 C CA . ALA A 1 134 ? -5.121 2.125 11.637 1.00 97.44 134 ALA A CA 1
ATOM 1032 C C . ALA A 1 134 ? -4.843 3.422 10.860 1.00 97.44 134 ALA A C 1
ATOM 1034 O O . ALA A 1 134 ? -4.574 3.346 9.663 1.00 97.44 134 ALA A O 1
ATOM 1035 N N . ALA A 1 135 ? -4.867 4.585 11.522 1.00 98.31 135 ALA A N 1
ATOM 1036 C CA . ALA A 1 135 ? -4.530 5.878 10.927 1.00 98.31 135 ALA A CA 1
ATOM 1037 C C . ALA A 1 135 ? -3.069 5.910 10.464 1.00 98.31 135 ALA A C 1
ATOM 1039 O O . ALA A 1 135 ? -2.801 6.251 9.312 1.00 98.31 135 ALA A O 1
ATOM 1040 N N . GLU A 1 136 ? -2.144 5.491 11.331 1.00 98.25 136 GLU A N 1
ATOM 1041 C CA . GLU A 1 136 ? -0.714 5.379 11.029 1.00 98.25 136 GLU A CA 1
ATOM 1042 C C . GLU A 1 136 ? -0.474 4.424 9.854 1.00 98.25 136 GLU A C 1
ATOM 1044 O O . GLU A 1 136 ? 0.147 4.815 8.869 1.00 98.25 136 GLU A O 1
ATOM 1049 N N . SER A 1 137 ? -1.041 3.211 9.900 1.00 97.88 137 SER A N 1
ATOM 1050 C CA . SER A 1 137 ? -0.880 2.196 8.845 1.00 97.88 137 SER A CA 1
ATOM 1051 C C . SER A 1 137 ? -1.448 2.645 7.493 1.00 97.88 137 SER A C 1
ATOM 1053 O O . SER A 1 137 ? -0.842 2.397 6.451 1.00 97.88 137 SER A O 1
ATOM 1055 N N . LEU A 1 138 ? -2.605 3.318 7.493 1.00 97.50 138 LEU A N 1
ATOM 1056 C CA . LEU A 1 138 ? -3.256 3.839 6.288 1.00 97.50 138 LEU A CA 1
ATOM 1057 C C . LEU A 1 138 ? -2.458 4.998 5.675 1.00 97.50 138 LEU A C 1
ATOM 1059 O O . LEU A 1 138 ? -2.243 5.027 4.463 1.00 97.50 138 LEU A O 1
ATOM 1063 N N . CYS A 1 139 ? -1.964 5.920 6.502 1.00 98.19 139 CYS A N 1
ATOM 1064 C CA . CYS A 1 139 ? -1.105 7.012 6.050 1.00 98.19 139 CYS A CA 1
ATOM 1065 C C . CYS A 1 139 ? 0.246 6.489 5.536 1.00 98.19 139 CYS A C 1
ATOM 1067 O O . CYS A 1 139 ? 0.689 6.874 4.455 1.00 98.19 139 CYS A O 1
ATOM 1069 N N . GLN A 1 140 ? 0.868 5.548 6.254 1.00 97.81 140 GLN A N 1
ATOM 1070 C CA . GLN A 1 140 ? 2.122 4.912 5.852 1.00 97.81 140 GLN A CA 1
ATOM 1071 C C . GLN A 1 140 ? 1.982 4.150 4.528 1.00 97.81 140 GLN A C 1
ATOM 1073 O O . GLN A 1 140 ? 2.857 4.284 3.675 1.00 97.81 140 GLN A O 1
ATOM 1078 N N . TYR A 1 141 ? 0.879 3.423 4.310 1.00 97.00 141 TYR A N 1
ATOM 1079 C CA . TYR A 1 141 ? 0.593 2.769 3.028 1.00 97.00 141 TYR A CA 1
ATOM 1080 C C . TYR A 1 141 ? 0.606 3.767 1.862 1.00 97.00 141 TYR A C 1
ATOM 1082 O O . TYR A 1 141 ? 1.249 3.511 0.844 1.00 97.00 141 TYR A O 1
ATOM 1090 N N . TRP A 1 142 ? -0.054 4.921 2.009 1.00 97.44 142 TRP A N 1
ATOM 1091 C CA . TRP A 1 142 ? -0.094 5.934 0.950 1.00 97.44 142 TRP A CA 1
ATOM 1092 C C . TRP A 1 142 ? 1.242 6.661 0.754 1.00 97.44 142 TRP A C 1
ATOM 1094 O O . TRP A 1 142 ? 1.575 6.984 -0.384 1.00 97.44 142 TRP A O 1
ATOM 1104 N N . ASN A 1 143 ? 2.047 6.844 1.805 1.00 97.81 143 ASN A N 1
ATOM 1105 C CA . ASN A 1 143 ? 3.412 7.369 1.668 1.00 97.81 143 ASN A CA 1
ATOM 1106 C C . ASN A 1 143 ? 4.338 6.378 0.944 1.00 97.81 143 ASN A C 1
ATOM 1108 O O . ASN A 1 143 ? 5.017 6.768 0.001 1.00 97.81 143 ASN A O 1
ATOM 1112 N N . LEU A 1 144 ? 4.310 5.091 1.312 1.00 96.62 144 LEU A N 1
ATOM 1113 C CA . LEU A 1 144 ? 5.070 4.036 0.626 1.00 96.62 144 LEU A CA 1
ATOM 1114 C C . LEU A 1 144 ? 4.624 3.879 -0.836 1.00 96.62 144 LEU A C 1
ATOM 1116 O O . LEU A 1 144 ? 5.445 3.654 -1.720 1.00 96.62 144 LEU A O 1
ATOM 1120 N N . ARG A 1 145 ? 3.328 4.050 -1.121 1.00 96.19 145 ARG A N 1
ATOM 1121 C CA . ARG A 1 145 ? 2.811 4.084 -2.494 1.00 96.19 145 ARG A CA 1
ATOM 1122 C C . ARG A 1 145 ? 3.317 5.314 -3.259 1.00 96.19 145 ARG A C 1
ATOM 1124 O O . ARG A 1 145 ? 3.686 5.184 -4.421 1.00 96.19 145 ARG A O 1
ATOM 1131 N N . LEU A 1 146 ? 3.389 6.482 -2.619 1.00 96.62 146 LEU A N 1
ATOM 1132 C CA . LEU A 1 146 ? 3.966 7.698 -3.207 1.00 96.62 146 LEU A CA 1
ATOM 1133 C C . LEU A 1 146 ? 5.470 7.557 -3.498 1.00 96.62 146 LEU A C 1
ATOM 1135 O O . LEU A 1 146 ? 5.943 8.063 -4.512 1.00 96.62 146 LEU A O 1
ATOM 1139 N N . GLU A 1 147 ? 6.198 6.830 -2.653 1.00 96.00 147 GLU A N 1
ATOM 1140 C CA . GLU A 1 147 ? 7.617 6.499 -2.822 1.00 96.00 147 GLU A CA 1
ATOM 1141 C C . GLU A 1 147 ? 7.852 5.504 -3.976 1.00 96.00 147 GLU A C 1
ATOM 1143 O O . GLU A 1 147 ? 8.676 5.755 -4.852 1.00 96.00 147 GLU A O 1
ATOM 1148 N N . VAL A 1 148 ? 7.083 4.409 -4.033 1.00 95.25 148 VAL A N 1
ATOM 1149 C CA . VAL A 1 148 ? 7.259 3.309 -5.007 1.00 95.25 148 VAL A CA 1
ATOM 1150 C C . VAL A 1 148 ? 6.729 3.633 -6.415 1.00 95.25 148 VAL A C 1
ATOM 1152 O O . VAL A 1 148 ? 7.230 3.095 -7.407 1.00 95.25 148 VAL A O 1
ATOM 1155 N N . PHE A 1 149 ? 5.722 4.504 -6.528 1.00 94.19 149 PHE A N 1
ATOM 1156 C CA . PHE A 1 149 ? 5.073 4.852 -7.803 1.00 94.19 149 PHE A CA 1
ATOM 1157 C C . PHE A 1 149 ? 5.294 6.307 -8.248 1.00 94.19 149 PHE A C 1
ATOM 1159 O O . PHE A 1 149 ? 4.881 6.685 -9.347 1.00 94.19 149 PHE A O 1
ATOM 1166 N N . GLY A 1 150 ? 5.925 7.136 -7.413 1.00 94.94 150 GLY A N 1
ATOM 1167 C CA . GLY A 1 150 ? 6.100 8.563 -7.671 1.00 94.94 150 GLY A CA 1
ATOM 1168 C C . GLY A 1 150 ? 4.784 9.363 -7.671 1.00 94.94 150 GLY A C 1
ATOM 1169 O O . GLY A 1 150 ? 3.689 8.802 -7.567 1.00 94.94 150 GLY A O 1
ATOM 1170 N N . PRO A 1 151 ? 4.861 10.700 -7.814 1.00 93.75 151 PRO A N 1
ATOM 1171 C CA . PRO A 1 151 ? 3.698 11.584 -7.706 1.00 93.75 151 PRO A CA 1
ATOM 1172 C C . PRO A 1 151 ? 2.649 11.366 -8.803 1.00 93.75 151 PRO A C 1
ATOM 1174 O O . PRO A 1 151 ? 1.468 11.600 -8.562 1.00 93.75 151 PRO A O 1
ATOM 1177 N N . GLU A 1 152 ? 3.054 10.904 -9.989 1.00 88.81 152 GLU A N 1
ATOM 1178 C CA . GLU A 1 152 ? 2.130 10.646 -11.098 1.00 88.81 152 GLU A CA 1
ATOM 1179 C C . GLU A 1 152 ? 1.485 9.258 -11.040 1.00 88.81 152 GLU A C 1
ATOM 1181 O O . GLU A 1 152 ? 0.327 9.120 -11.433 1.00 88.81 152 GLU A O 1
ATOM 1186 N N . GLY A 1 153 ? 2.217 8.235 -10.581 1.00 91.88 153 GLY A N 1
ATOM 1187 C CA . GLY A 1 153 ? 1.760 6.844 -10.571 1.00 91.88 153 GLY A CA 1
ATOM 1188 C C . GLY A 1 153 ? 0.968 6.461 -9.322 1.00 91.88 153 GLY A C 1
ATOM 1189 O O . GLY A 1 153 ? 0.046 5.651 -9.405 1.00 91.88 153 GLY A O 1
ATOM 1190 N N . ALA A 1 154 ? 1.277 7.057 -8.166 1.00 94.75 154 ALA A N 1
ATOM 1191 C CA . ALA A 1 154 ? 0.698 6.648 -6.885 1.00 94.75 154 ALA A CA 1
ATOM 1192 C C . ALA A 1 154 ? -0.829 6.773 -6.827 1.00 94.75 154 ALA A C 1
ATOM 1194 O O . ALA A 1 154 ? -1.483 5.952 -6.189 1.00 94.75 154 ALA A O 1
ATOM 1195 N N . TYR A 1 155 ? -1.406 7.745 -7.533 1.00 94.25 155 TYR A N 1
ATOM 1196 C CA . TYR A 1 155 ? -2.851 7.996 -7.574 1.00 94.25 155 TYR A CA 1
ATOM 1197 C C . TYR A 1 155 ? -3.528 7.416 -8.832 1.00 94.25 155 TYR A C 1
ATOM 1199 O O . TYR A 1 155 ? -4.612 7.857 -9.209 1.00 94.25 155 TYR A O 1
ATOM 1207 N N . ARG A 1 156 ? -2.903 6.425 -9.487 1.00 92.25 156 ARG A N 1
ATOM 1208 C CA . ARG A 1 156 ? -3.460 5.660 -10.620 1.00 92.25 156 ARG A CA 1
ATOM 1209 C C . ARG A 1 156 ? -3.805 4.219 -10.197 1.00 92.25 156 ARG A C 1
ATOM 1211 O O . ARG A 1 156 ? -3.186 3.717 -9.252 1.00 92.25 156 ARG A O 1
ATOM 1218 N N . PRO A 1 157 ? -4.775 3.544 -10.851 1.00 90.62 157 PRO A N 1
ATOM 1219 C CA . PRO A 1 157 ? -5.148 2.173 -10.502 1.00 90.62 157 PRO A CA 1
ATOM 1220 C C . PRO A 1 157 ? -4.025 1.197 -10.852 1.00 90.62 157 PRO A C 1
ATOM 1222 O O . PRO A 1 157 ? -3.433 1.309 -11.931 1.00 90.62 157 PRO A O 1
ATOM 1225 N N . LEU A 1 158 ? -3.758 0.203 -10.001 1.00 89.75 158 LEU A N 1
ATOM 1226 C CA . LEU A 1 158 ? -2.711 -0.782 -10.317 1.00 89.75 158 LEU A CA 1
ATOM 1227 C C . LEU A 1 158 ? -3.148 -1.780 -11.400 1.00 89.75 158 LEU A C 1
ATOM 1229 O O . LEU A 1 158 ? -2.298 -2.368 -12.059 1.00 89.75 158 LEU A O 1
ATOM 1233 N N . THR A 1 159 ? -4.453 -1.936 -11.630 1.00 84.31 159 THR A N 1
ATOM 1234 C CA . THR A 1 159 ? -5.049 -2.871 -12.603 1.00 84.31 159 THR A CA 1
ATOM 1235 C C . THR A 1 159 ? -5.182 -2.323 -14.028 1.00 84.31 159 THR A C 1
ATOM 1237 O O . THR A 1 159 ? -5.525 -3.087 -14.926 1.00 84.31 159 THR A O 1
ATOM 1240 N N . ALA A 1 160 ? -4.908 -1.035 -14.275 1.00 75.06 160 ALA A N 1
ATOM 1241 C CA . ALA A 1 160 ? -5.235 -0.366 -15.546 1.00 75.06 160 ALA A CA 1
ATOM 1242 C C . ALA A 1 160 ? -4.629 -1.036 -16.803 1.00 75.06 160 ALA A C 1
ATOM 1244 O O . ALA A 1 160 ? -5.242 -1.030 -17.868 1.00 75.06 160 ALA A O 1
ATOM 1245 N N . PHE A 1 161 ? -3.461 -1.672 -16.668 1.00 67.12 161 PHE A N 1
ATOM 1246 C CA . PHE A 1 161 ? -2.768 -2.391 -17.749 1.00 67.12 161 PHE A CA 1
ATOM 1247 C C . PHE A 1 161 ? -3.484 -3.672 -18.229 1.00 67.12 161 PHE A C 1
ATOM 1249 O O . PHE A 1 161 ? -3.070 -4.267 -19.225 1.00 67.12 161 PHE A O 1
ATOM 1256 N N . LEU A 1 162 ? -4.517 -4.129 -17.508 1.00 63.94 162 LEU A N 1
ATOM 1257 C CA . LEU A 1 162 ? -5.344 -5.284 -17.876 1.00 63.94 162 LEU A CA 1
ATOM 1258 C C . LEU A 1 162 ? -6.470 -4.916 -18.853 1.00 63.94 162 LEU A C 1
ATOM 1260 O O . LEU A 1 162 ? -6.942 -5.787 -19.579 1.00 63.94 162 LEU A O 1
ATOM 1264 N N . GLU A 1 163 ? -6.911 -3.655 -18.847 1.00 63.78 163 GLU A N 1
ATOM 1265 C CA . GLU A 1 163 ? -8.017 -3.166 -19.682 1.00 63.78 163 GLU A CA 1
ATOM 1266 C C . GLU A 1 163 ? -7.506 -2.543 -20.990 1.00 63.78 163 GLU A C 1
ATOM 1268 O O . GLU A 1 163 ? -8.095 -2.776 -22.044 1.00 63.78 163 GLU A O 1
ATOM 1273 N N . ASP A 1 164 ? -6.386 -1.811 -20.940 1.00 61.28 164 ASP A N 1
ATOM 1274 C CA . ASP A 1 164 ? -5.742 -1.206 -22.113 1.00 61.28 164 ASP A CA 1
ATOM 1275 C C . ASP A 1 164 ? -4.198 -1.190 -21.964 1.00 61.28 164 ASP A C 1
ATOM 1277 O O . ASP A 1 164 ? -3.658 -0.455 -21.124 1.00 61.28 164 ASP A O 1
ATOM 1281 N N . PRO A 1 165 ? -3.459 -1.981 -22.772 1.00 59.22 165 PRO A N 1
ATOM 1282 C CA . PRO A 1 165 ? -1.996 -1.983 -22.779 1.00 59.22 165 PRO A CA 1
ATOM 1283 C C . PRO A 1 165 ? -1.349 -0.686 -23.289 1.00 59.22 165 PRO A C 1
ATOM 1285 O O . PRO A 1 165 ? -0.210 -0.416 -22.908 1.00 59.22 165 PRO A O 1
ATOM 1288 N N . GLU A 1 166 ? -2.032 0.095 -24.134 1.00 57.88 166 GLU A N 1
ATOM 1289 C CA . GLU A 1 166 ? -1.525 1.350 -24.715 1.00 57.88 166 GLU A CA 1
ATOM 1290 C C . GLU A 1 166 ? -1.919 2.590 -23.890 1.00 57.88 166 GLU A C 1
ATOM 1292 O O . GLU A 1 166 ? -1.387 3.682 -24.113 1.00 57.88 166 GLU A O 1
ATOM 1297 N N . ALA A 1 167 ? -2.792 2.435 -22.887 1.00 60.09 167 ALA A N 1
ATOM 1298 C CA . ALA A 1 167 ? -3.178 3.517 -21.988 1.00 60.09 167 ALA A CA 1
ATOM 1299 C C . ALA A 1 167 ? -1.969 4.119 -21.249 1.00 60.09 167 ALA A C 1
ATOM 1301 O O . ALA A 1 167 ? -1.405 3.536 -20.321 1.00 60.09 167 ALA A O 1
ATOM 1302 N N . THR A 1 168 ? -1.657 5.377 -21.563 1.00 58.22 168 THR A N 1
ATOM 1303 C CA . THR A 1 168 ? -0.596 6.191 -20.936 1.00 58.22 168 THR A CA 1
ATOM 1304 C C . THR A 1 168 ? -0.839 6.528 -19.451 1.00 58.22 168 THR A C 1
ATOM 1306 O O . THR A 1 168 ? -0.021 7.196 -18.810 1.00 58.22 168 THR A O 1
ATOM 1309 N N . THR A 1 169 ? -1.936 6.027 -18.874 1.00 70.25 169 THR A N 1
ATOM 1310 C CA . THR A 1 169 ? -2.401 6.280 -17.499 1.00 70.25 169 THR A CA 1
ATOM 1311 C C . THR A 1 169 ? -2.252 5.053 -16.580 1.00 70.25 169 THR A C 1
ATOM 1313 O O . THR A 1 169 ? -2.967 4.916 -15.589 1.00 70.25 169 THR A O 1
ATOM 1316 N N . GLN A 1 170 ? -1.317 4.148 -16.878 1.00 80.81 170 GLN A N 1
ATOM 1317 C CA . GLN A 1 170 ? -0.955 3.039 -15.984 1.00 80.81 170 GLN A CA 1
ATOM 1318 C C . GLN A 1 170 ? -0.157 3.529 -14.756 1.00 80.81 170 GLN A C 1
ATOM 1320 O O . GLN A 1 170 ? 0.464 4.597 -14.792 1.00 80.81 170 GLN A O 1
ATOM 1325 N N . ALA A 1 171 ? -0.209 2.754 -13.665 1.00 90.06 171 ALA A N 1
ATOM 1326 C CA . ALA A 1 171 ? 0.577 2.964 -12.444 1.00 90.06 171 ALA A CA 1
ATOM 1327 C C . ALA A 1 171 ? 1.869 2.126 -12.427 1.00 90.06 171 ALA A C 1
ATOM 1329 O O . ALA A 1 171 ? 2.937 2.635 -12.099 1.00 90.06 171 ALA A O 1
ATOM 1330 N N . LEU A 1 172 ? 1.771 0.839 -12.782 1.00 90.69 172 LEU A N 1
ATOM 1331 C CA . LEU A 1 172 ? 2.923 -0.053 -12.920 1.00 90.69 172 LEU A CA 1
ATOM 1332 C C . LEU A 1 172 ? 3.801 0.373 -14.100 1.00 90.69 172 LEU A C 1
ATOM 1334 O O . LEU A 1 172 ? 3.298 0.724 -15.166 1.00 90.69 172 LEU A O 1
ATOM 1338 N N . THR A 1 173 ? 5.116 0.256 -13.939 1.00 90.00 173 THR A N 1
ATOM 1339 C CA . THR A 1 173 ? 6.053 0.336 -15.066 1.00 90.00 173 THR A CA 1
ATOM 1340 C C . THR A 1 173 ? 5.958 -0.909 -15.966 1.00 90.00 173 THR A C 1
ATOM 1342 O O . THR A 1 173 ? 5.630 -1.997 -15.479 1.00 90.00 173 THR A O 1
ATOM 1345 N N . PRO A 1 174 ? 6.330 -0.817 -17.261 1.00 87.56 174 PRO A N 1
ATOM 1346 C CA . PRO A 1 174 ? 6.424 -1.988 -18.139 1.00 87.56 174 PRO A CA 1
ATOM 1347 C C . PRO A 1 174 ? 7.356 -3.083 -17.596 1.00 87.56 174 PRO A C 1
ATOM 1349 O O . PRO A 1 174 ? 7.083 -4.268 -17.775 1.00 87.56 174 PRO A O 1
ATOM 1352 N N . ALA A 1 175 ? 8.417 -2.696 -16.875 1.00 87.56 175 ALA A N 1
ATOM 1353 C CA . ALA A 1 175 ? 9.309 -3.622 -16.182 1.00 87.56 175 ALA A CA 1
ATOM 1354 C C . ALA A 1 175 ? 8.578 -4.399 -15.070 1.00 87.56 175 ALA A C 1
ATOM 1356 O O . ALA A 1 175 ? 8.680 -5.623 -15.016 1.00 87.56 175 ALA A O 1
ATOM 1357 N N . ALA A 1 176 ? 7.773 -3.727 -14.236 1.00 89.19 176 ALA A N 1
ATOM 1358 C CA . ALA A 1 176 ? 6.999 -4.384 -13.181 1.00 89.19 176 ALA A CA 1
ATOM 1359 C C . ALA A 1 176 ? 5.929 -5.331 -13.756 1.00 89.19 176 ALA A C 1
ATOM 1361 O O . ALA A 1 176 ? 5.775 -6.455 -13.278 1.00 89.19 176 ALA A O 1
ATOM 1362 N N . VAL A 1 177 ? 5.252 -4.928 -14.839 1.00 88.19 177 VAL A N 1
ATOM 1363 C CA . VAL A 1 177 ? 4.330 -5.798 -15.595 1.00 88.19 177 VAL A CA 1
ATOM 1364 C C . VAL A 1 177 ? 5.059 -7.030 -16.149 1.00 88.19 177 VAL A C 1
ATOM 1366 O O . VAL A 1 177 ? 4.518 -8.135 -16.112 1.00 88.19 177 VAL A O 1
ATOM 1369 N N . GLN A 1 178 ? 6.296 -6.880 -16.627 1.00 86.19 178 GLN A N 1
ATOM 1370 C CA . GLN A 1 178 ? 7.082 -7.997 -17.149 1.00 86.19 178 GLN A CA 1
ATOM 1371 C C . GLN A 1 178 ? 7.605 -8.934 -16.043 1.00 86.19 178 GLN A C 1
ATOM 1373 O O . GLN A 1 178 ? 7.614 -10.147 -16.248 1.00 86.19 178 GLN A O 1
ATOM 1378 N N . VAL A 1 179 ? 7.940 -8.421 -14.852 1.00 86.69 179 VAL A N 1
ATOM 1379 C CA . VAL A 1 179 ? 8.245 -9.239 -13.658 1.00 86.69 179 VAL A CA 1
ATOM 1380 C C . VAL A 1 179 ? 7.027 -10.060 -13.217 1.00 86.69 179 VAL A C 1
ATOM 1382 O O . VAL A 1 179 ? 7.158 -11.252 -12.945 1.00 86.69 179 VAL A O 1
ATOM 1385 N N . LEU A 1 180 ? 5.826 -9.471 -13.222 1.00 88.12 180 LEU A N 1
ATOM 1386 C CA . LEU A 1 180 ? 4.580 -10.203 -12.948 1.00 88.12 180 LEU A CA 1
ATOM 1387 C C . LEU A 1 180 ? 4.320 -11.323 -13.975 1.00 88.12 180 LEU A C 1
ATOM 1389 O O . LEU A 1 180 ? 3.759 -12.362 -13.630 1.00 88.12 180 LEU A O 1
ATOM 1393 N N . ARG A 1 181 ? 4.754 -11.148 -15.231 1.00 88.06 181 ARG A N 1
ATOM 1394 C CA . ARG A 1 181 ? 4.556 -12.122 -16.319 1.00 88.06 181 ARG A CA 1
ATOM 1395 C C . ARG A 1 181 ? 5.474 -13.348 -16.273 1.00 88.06 181 ARG A C 1
ATOM 1397 O O . ARG A 1 181 ? 5.107 -14.351 -16.878 1.00 88.06 181 ARG A O 1
ATOM 1404 N N . THR A 1 182 ? 6.622 -13.332 -15.582 1.00 87.56 182 THR A N 1
ATOM 1405 C CA . THR A 1 182 ? 7.480 -14.542 -15.502 1.00 87.56 182 THR A CA 1
ATOM 1406 C C . THR A 1 182 ? 7.001 -15.570 -14.480 1.00 87.56 182 THR A C 1
ATOM 1408 O O . THR A 1 182 ? 7.463 -16.712 -14.488 1.00 87.56 182 THR A O 1
ATOM 1411 N N . GLY A 1 183 ? 6.103 -15.177 -13.572 1.00 84.38 183 GLY A N 1
ATOM 1412 C CA . GLY A 1 183 ? 5.731 -15.991 -12.416 1.00 84.38 183 GLY A CA 1
ATOM 1413 C C . GLY A 1 183 ? 6.825 -16.087 -11.344 1.00 84.38 183 GLY A C 1
ATOM 1414 O O . GLY A 1 183 ? 6.651 -16.844 -10.392 1.00 84.38 183 GLY A O 1
ATOM 1415 N N . GLY A 1 184 ? 7.914 -15.306 -11.453 1.00 85.81 184 GLY A N 1
ATOM 1416 C CA . GLY A 1 184 ? 8.931 -15.160 -10.399 1.00 85.81 184 GLY A CA 1
ATOM 1417 C C . GLY A 1 184 ? 8.360 -14.659 -9.066 1.00 85.81 184 GLY A C 1
ATOM 1418 O O . GLY A 1 184 ? 8.923 -14.913 -8.004 1.00 85.81 184 GLY A O 1
ATOM 1419 N N . LEU A 1 185 ? 7.196 -14.008 -9.118 1.00 88.06 185 LEU A N 1
ATOM 1420 C CA . LEU A 1 185 ? 6.370 -13.661 -7.972 1.00 88.06 185 LEU A CA 1
ATOM 1421 C C . LEU A 1 185 ? 4.922 -14.090 -8.258 1.00 88.06 185 LEU A C 1
ATOM 1423 O O . LEU A 1 185 ? 4.351 -13.687 -9.270 1.00 88.06 185 LEU A O 1
ATOM 1427 N N . SER A 1 186 ? 4.328 -14.925 -7.403 1.00 89.44 186 SER A N 1
ATOM 1428 C CA . SER A 1 186 ? 2.963 -15.444 -7.599 1.00 89.44 186 SER A CA 1
ATOM 1429 C C . SER A 1 186 ? 2.269 -15.789 -6.277 1.00 89.44 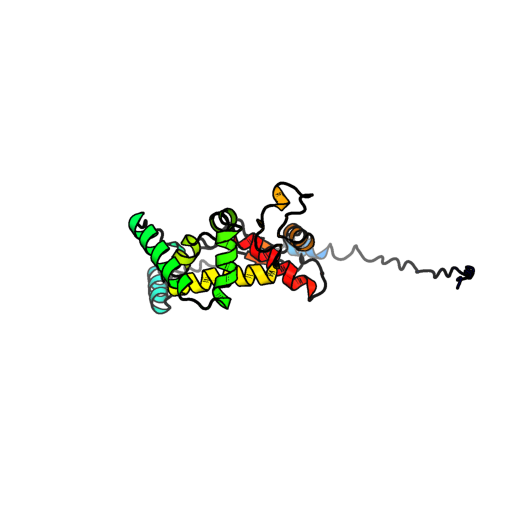186 SER A C 1
ATOM 1431 O O . SER A 1 186 ? 2.921 -15.952 -5.250 1.00 89.44 186 SER A O 1
ATOM 1433 N N . VAL A 1 187 ? 0.937 -15.897 -6.278 1.00 91.75 187 VAL A N 1
ATOM 1434 C CA . VAL A 1 187 ? 0.160 -16.367 -5.115 1.00 91.75 187 VAL A CA 1
ATOM 1435 C C . VAL A 1 187 ? -0.197 -17.836 -5.319 1.00 91.75 187 VAL A C 1
ATOM 1437 O O . VAL A 1 187 ? -0.673 -18.214 -6.389 1.00 91.75 187 VAL A O 1
ATOM 1440 N N . ALA A 1 188 ? 0.018 -18.672 -4.303 1.00 92.38 188 ALA A N 1
ATOM 1441 C CA . ALA A 1 188 ? -0.367 -20.078 -4.358 1.00 92.38 188 ALA A CA 1
ATOM 1442 C C . ALA A 1 188 ? -1.896 -20.231 -4.465 1.00 92.38 188 ALA A C 1
ATOM 1444 O O . ALA A 1 188 ? -2.647 -19.575 -3.744 1.00 92.38 188 ALA A O 1
ATOM 1445 N N . ALA A 1 189 ? -2.357 -21.151 -5.318 1.00 92.44 189 ALA A N 1
ATOM 1446 C CA . ALA A 1 189 ? -3.786 -21.409 -5.531 1.00 92.44 189 ALA A CA 1
ATOM 1447 C C . ALA A 1 189 ? -4.521 -21.927 -4.275 1.00 92.44 189 ALA A C 1
ATOM 1449 O O . ALA A 1 189 ? -5.743 -21.827 -4.183 1.00 92.44 189 ALA A O 1
ATOM 1450 N N . THR A 1 190 ? -3.783 -22.474 -3.305 1.00 94.44 190 THR A N 1
ATOM 1451 C CA . THR A 1 190 ? -4.287 -22.894 -1.994 1.00 94.44 190 THR A CA 1
ATOM 1452 C C . THR A 1 190 ? -3.707 -22.001 -0.892 1.00 94.44 190 THR A C 1
ATOM 1454 O O . THR A 1 190 ? -2.480 -21.865 -0.830 1.00 94.44 190 THR A O 1
ATOM 1457 N N . PRO A 1 191 ? -4.533 -21.435 0.008 1.00 93.56 191 PRO A N 1
ATOM 1458 C CA . PRO A 1 191 ? -4.039 -20.746 1.197 1.00 93.56 191 PRO A CA 1
ATOM 1459 C C . PRO A 1 191 ? -3.429 -21.734 2.204 1.00 93.56 191 PRO A C 1
ATOM 1461 O O . PRO A 1 191 ? -3.567 -22.952 2.070 1.00 93.56 191 PRO A O 1
ATOM 1464 N N . ASP A 1 192 ? -2.784 -21.209 3.245 1.00 92.81 192 ASP A N 1
ATOM 1465 C CA . ASP A 1 192 ? -2.275 -22.029 4.347 1.00 92.81 192 ASP A CA 1
ATOM 1466 C C . ASP A 1 192 ? -3.393 -22.600 5.247 1.00 92.81 192 ASP A C 1
ATOM 1468 O O . ASP A 1 192 ? -4.574 -22.268 5.118 1.00 92.81 192 ASP A O 1
ATOM 1472 N N . GLN A 1 193 ? -3.010 -23.426 6.227 1.00 94.31 193 GLN A N 1
ATOM 1473 C CA . GLN A 1 193 ? -3.920 -24.025 7.218 1.00 94.31 193 GLN A CA 1
ATOM 1474 C C . GLN A 1 193 ? -4.713 -23.017 8.081 1.00 94.31 193 GLN A C 1
ATOM 1476 O O . GLN A 1 193 ? -5.596 -23.415 8.842 1.00 94.31 193 GLN A O 1
ATOM 1481 N N . PHE A 1 194 ? -4.411 -21.719 7.995 1.00 89.88 194 PHE A N 1
ATOM 1482 C CA . PHE A 1 194 ? -5.135 -20.643 8.671 1.00 89.88 194 PHE A CA 1
ATOM 1483 C C . PHE A 1 194 ? -5.944 -19.767 7.704 1.00 89.88 194 PHE A C 1
ATOM 1485 O O . PHE A 1 194 ? -6.572 -18.812 8.157 1.00 89.88 194 PHE A O 1
ATOM 1492 N N . GLY A 1 195 ? -5.972 -20.090 6.407 1.00 89.25 195 GLY A N 1
ATOM 1493 C CA . GLY A 1 195 ? -6.671 -19.324 5.376 1.00 89.25 195 GLY A CA 1
ATOM 1494 C C . GLY A 1 195 ? -5.906 -18.092 4.885 1.00 89.25 195 GLY A C 1
ATOM 1495 O O . GLY A 1 195 ? -6.519 -17.198 4.305 1.00 89.25 195 GLY A O 1
ATOM 1496 N N . ARG A 1 196 ? -4.591 -18.008 5.127 1.00 88.00 196 ARG A N 1
ATOM 1497 C CA . ARG A 1 196 ? -3.744 -16.892 4.675 1.00 88.00 196 ARG A CA 1
ATOM 1498 C C . ARG A 1 196 ? -3.219 -17.160 3.256 1.00 88.00 196 ARG A C 1
ATOM 1500 O O . ARG A 1 196 ? -2.829 -18.298 2.981 1.00 88.00 196 ARG A O 1
ATOM 1507 N N . PRO A 1 197 ? -3.165 -16.155 2.362 1.00 90.94 197 PRO A N 1
ATOM 1508 C CA . PRO A 1 197 ? -2.530 -16.314 1.056 1.00 90.94 197 PRO A CA 1
ATOM 1509 C C . PRO A 1 197 ? -1.028 -16.581 1.224 1.00 90.94 197 PRO A C 1
ATOM 1511 O O . PRO A 1 197 ? -0.380 -16.006 2.101 1.00 90.94 197 PRO A O 1
ATOM 1514 N N . ILE A 1 198 ? -0.473 -17.448 0.376 1.00 92.69 198 ILE A N 1
ATOM 1515 C CA . ILE A 1 198 ? 0.958 -17.770 0.358 1.00 92.69 198 ILE A CA 1
ATOM 1516 C C . ILE A 1 198 ? 1.580 -17.091 -0.862 1.00 92.69 198 ILE A C 1
ATOM 1518 O O . ILE A 1 198 ? 1.214 -17.401 -1.995 1.00 92.69 198 ILE A O 1
ATOM 1522 N N . LEU A 1 199 ? 2.522 -16.178 -0.626 1.00 91.12 199 LEU A N 1
ATOM 1523 C CA . LEU A 1 199 ? 3.318 -15.540 -1.672 1.00 91.12 199 LEU A CA 1
ATOM 1524 C C . LEU A 1 199 ? 4.524 -16.430 -2.004 1.00 91.12 199 LEU A C 1
ATOM 1526 O O . LEU A 1 199 ? 5.367 -16.690 -1.145 1.00 91.12 199 LEU A O 1
ATOM 1530 N N . LEU A 1 200 ? 4.593 -16.901 -3.244 1.00 91.44 200 LEU A N 1
ATOM 1531 C CA . LEU A 1 200 ? 5.687 -17.695 -3.788 1.00 91.44 200 LEU A CA 1
ATOM 1532 C C . LEU A 1 200 ? 6.680 -16.772 -4.501 1.00 91.44 200 LEU A C 1
ATOM 1534 O O . LEU A 1 200 ? 6.285 -15.930 -5.310 1.00 91.44 200 LEU A O 1
ATOM 1538 N N . VAL A 1 201 ? 7.969 -16.948 -4.201 1.00 89.69 201 VAL A N 1
ATOM 1539 C CA . VAL A 1 201 ? 9.078 -16.190 -4.797 1.00 89.69 201 VAL A CA 1
ATOM 1540 C C . VAL A 1 201 ? 10.041 -17.178 -5.450 1.00 89.69 201 VAL A C 1
ATOM 1542 O O . VAL A 1 201 ? 10.864 -17.793 -4.770 1.00 89.69 201 VAL A O 1
ATOM 1545 N N . ASP A 1 202 ? 9.930 -17.341 -6.764 1.00 88.12 202 ASP A N 1
ATOM 1546 C CA . ASP A 1 202 ? 10.841 -18.166 -7.555 1.00 88.12 202 ASP A CA 1
ATOM 1547 C C . ASP A 1 202 ? 12.059 -17.312 -7.951 1.00 88.12 202 ASP A C 1
ATOM 1549 O O . ASP A 1 202 ? 11.956 -16.333 -8.695 1.00 88.12 202 ASP A O 1
ATOM 1553 N N . ARG A 1 203 ? 13.224 -17.665 -7.394 1.00 83.12 203 ARG A N 1
ATOM 1554 C CA . ARG A 1 203 ? 14.485 -16.939 -7.611 1.00 83.12 203 ARG A CA 1
ATOM 1555 C C . ARG A 1 203 ? 15.131 -17.242 -8.962 1.00 83.12 203 ARG A C 1
ATOM 1557 O O . ARG A 1 203 ? 15.950 -16.442 -9.400 1.00 83.12 203 ARG A O 1
ATOM 1564 N N . GLU A 1 204 ? 14.779 -18.355 -9.599 1.00 82.69 204 GLU A N 1
ATOM 1565 C CA . GLU A 1 204 ? 15.329 -18.788 -10.889 1.00 82.69 204 GLU A CA 1
ATOM 1566 C C . GLU A 1 204 ? 14.560 -18.139 -12.052 1.00 82.69 204 GLU A C 1
ATOM 1568 O O . GLU A 1 204 ? 15.146 -17.809 -13.079 1.00 82.69 204 GLU A O 1
ATOM 1573 N N . ARG A 1 205 ? 13.267 -17.839 -11.858 1.00 76.94 205 ARG A N 1
ATOM 1574 C CA . ARG A 1 205 ? 12.426 -17.049 -12.789 1.00 76.94 205 ARG A CA 1
ATOM 1575 C C . ARG A 1 205 ? 12.540 -15.531 -12.623 1.00 76.94 205 ARG A C 1
ATOM 1577 O O . ARG A 1 205 ? 11.760 -14.779 -13.222 1.00 76.94 205 ARG A O 1
ATOM 1584 N N . ARG A 1 206 ? 13.475 -15.058 -11.799 1.00 68.25 206 ARG A N 1
ATOM 1585 C CA . ARG A 1 206 ? 13.770 -13.631 -11.647 1.00 68.25 206 ARG A CA 1
ATOM 1586 C C . ARG A 1 206 ? 14.459 -13.142 -12.919 1.00 68.25 206 ARG A C 1
ATOM 1588 O O . ARG A 1 206 ? 15.531 -13.629 -13.265 1.00 68.25 206 ARG A O 1
ATOM 1595 N N . ILE A 1 207 ? 13.855 -12.175 -13.611 1.00 64.38 207 ILE A N 1
ATOM 1596 C CA . ILE A 1 207 ? 14.555 -11.468 -14.690 1.00 64.38 207 ILE A CA 1
ATOM 1597 C C . ILE A 1 207 ? 15.777 -10.795 -14.070 1.00 64.38 207 ILE A C 1
ATOM 1599 O O . ILE A 1 207 ? 15.658 -10.129 -13.042 1.00 64.38 207 ILE A O 1
ATOM 1603 N N . ILE A 1 208 ? 16.938 -10.968 -14.698 1.00 56.03 208 ILE A N 1
ATOM 1604 C CA . ILE A 1 208 ? 18.167 -10.275 -14.314 1.00 56.03 208 ILE A CA 1
ATOM 1605 C C . ILE A 1 208 ? 18.070 -8.830 -14.826 1.00 56.03 208 ILE A C 1
ATOM 1607 O O . ILE A 1 208 ? 18.619 -8.477 -15.866 1.00 56.03 208 ILE A O 1
ATOM 1611 N N . CYS A 1 209 ? 17.297 -8.017 -14.109 1.00 51.66 209 CYS A N 1
ATOM 1612 C CA . CYS A 1 209 ? 17.394 -6.562 -14.143 1.00 51.66 209 CYS A CA 1
ATOM 1613 C C . CYS A 1 209 ? 18.562 -6.133 -13.240 1.00 51.66 209 CYS A C 1
ATOM 1615 O O . CYS A 1 209 ? 18.838 -6.809 -12.246 1.00 51.66 209 CYS A O 1
ATOM 1617 N N . ASP A 1 210 ? 19.228 -5.017 -13.550 1.00 56.34 210 ASP A N 1
ATOM 1618 C CA . ASP A 1 210 ? 20.323 -4.496 -12.719 1.00 56.34 210 ASP A CA 1
ATOM 1619 C C . ASP A 1 210 ? 19.868 -4.286 -11.262 1.00 56.34 210 ASP A C 1
ATOM 1621 O O . ASP A 1 210 ? 18.786 -3.744 -11.015 1.00 56.34 210 ASP A O 1
ATOM 1625 N N . ASP A 1 211 ? 20.711 -4.684 -10.296 1.00 61.50 211 ASP A N 1
ATOM 1626 C CA . ASP A 1 211 ? 20.355 -4.893 -8.874 1.00 61.50 211 ASP A CA 1
ATOM 1627 C C . ASP A 1 211 ? 19.544 -3.750 -8.228 1.00 61.50 211 ASP A C 1
ATOM 1629 O O . ASP A 1 211 ? 18.734 -3.983 -7.324 1.00 61.50 211 ASP A O 1
ATOM 1633 N N . LYS A 1 212 ? 19.772 -2.510 -8.683 1.00 58.94 212 LYS A N 1
ATOM 1634 C CA . LYS A 1 212 ? 19.129 -1.289 -8.173 1.00 58.94 212 LYS A CA 1
ATOM 1635 C C . LYS A 1 212 ? 17.813 -0.943 -8.866 1.00 58.94 212 LYS A C 1
ATOM 1637 O O . LYS A 1 212 ? 16.876 -0.542 -8.181 1.00 58.94 212 LYS A O 1
ATOM 1642 N N . GLU A 1 213 ? 17.711 -1.102 -10.186 1.00 59.69 213 GLU A N 1
ATOM 1643 C CA . GLU A 1 213 ? 16.437 -0.885 -10.893 1.00 59.69 213 GLU A CA 1
ATOM 1644 C C . GLU A 1 213 ? 15.425 -1.988 -10.545 1.00 59.69 213 GLU A C 1
ATOM 1646 O O . GLU A 1 213 ? 14.218 -1.743 -10.450 1.00 59.69 213 GLU A O 1
ATOM 1651 N N . ASP A 1 214 ? 15.924 -3.189 -10.240 1.00 74.19 214 ASP A N 1
ATOM 1652 C CA . ASP A 1 214 ? 15.133 -4.311 -9.746 1.00 74.19 214 ASP A CA 1
ATOM 1653 C C . ASP A 1 214 ? 14.376 -3.983 -8.438 1.00 74.19 214 ASP A C 1
ATOM 1655 O O . ASP A 1 214 ? 13.302 -4.525 -8.214 1.00 74.19 214 ASP A O 1
ATOM 1659 N N . GLU A 1 215 ? 14.838 -3.077 -7.560 1.00 84.12 215 GLU A N 1
ATOM 1660 C CA . GLU A 1 215 ? 14.145 -2.852 -6.275 1.00 84.12 215 GLU A CA 1
ATOM 1661 C C . GLU A 1 215 ? 12.805 -2.116 -6.388 1.00 84.12 215 GLU A C 1
ATOM 1663 O O . GLU A 1 215 ? 11.791 -2.644 -5.923 1.00 84.12 215 GLU A O 1
ATOM 1668 N N . GLY A 1 216 ? 12.761 -0.961 -7.058 1.00 89.12 216 GLY A N 1
ATOM 1669 C CA . GLY A 1 216 ? 11.491 -0.274 -7.328 1.00 89.12 216 GLY A CA 1
ATOM 1670 C C . GLY A 1 216 ? 10.546 -1.133 -8.176 1.00 89.12 216 GLY A C 1
ATOM 1671 O O . GLY A 1 216 ? 9.348 -1.211 -7.899 1.00 89.12 216 GLY A O 1
ATOM 1672 N N . THR A 1 217 ? 11.100 -1.868 -9.145 1.00 89.94 217 THR A N 1
ATOM 1673 C CA . THR A 1 217 ? 10.359 -2.806 -10.001 1.00 89.94 217 THR A CA 1
ATOM 1674 C C . THR A 1 217 ? 9.708 -3.939 -9.192 1.00 89.94 217 THR A C 1
ATOM 1676 O O . THR A 1 217 ? 8.508 -4.194 -9.340 1.00 89.94 217 THR A O 1
ATOM 1679 N N . ARG A 1 218 ? 10.458 -4.578 -8.277 1.00 87.81 218 ARG A N 1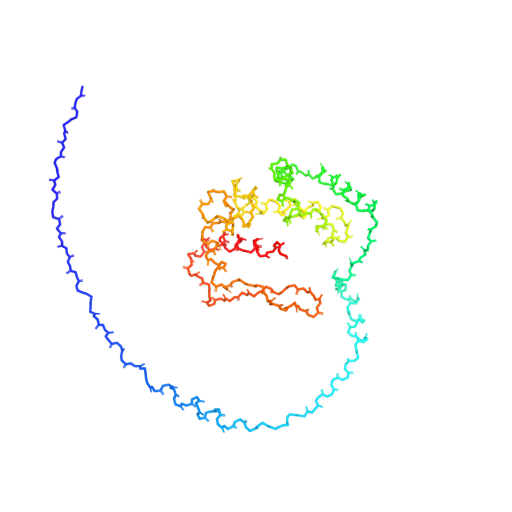
ATOM 1680 C CA . ARG A 1 218 ? 9.934 -5.581 -7.329 1.00 87.81 218 ARG A CA 1
ATOM 1681 C C . ARG A 1 218 ? 8.860 -4.987 -6.425 1.00 87.81 218 ARG A C 1
ATOM 1683 O O . ARG A 1 218 ? 7.820 -5.614 -6.239 1.00 87.81 218 ARG A O 1
ATOM 1690 N N . ALA A 1 219 ? 9.084 -3.791 -5.880 1.00 92.19 219 ALA A N 1
ATOM 1691 C CA . ALA A 1 219 ? 8.135 -3.140 -4.982 1.00 92.19 219 ALA A CA 1
ATOM 1692 C C . ALA A 1 219 ? 6.787 -2.866 -5.673 1.00 92.19 219 ALA A C 1
ATOM 1694 O O . ALA A 1 219 ? 5.743 -3.185 -5.108 1.00 92.19 219 ALA A O 1
ATOM 1695 N N . GLN A 1 220 ? 6.797 -2.378 -6.918 1.00 93.00 220 GLN A N 1
ATOM 1696 C CA . GLN A 1 220 ? 5.587 -2.181 -7.726 1.00 93.00 220 GLN A CA 1
ATOM 1697 C C . GLN A 1 220 ? 4.819 -3.495 -7.961 1.00 93.00 220 GLN A C 1
ATOM 1699 O O . GLN A 1 220 ? 3.603 -3.545 -7.761 1.00 93.00 220 GLN A O 1
ATOM 1704 N N . ALA A 1 221 ? 5.520 -4.579 -8.314 1.00 91.31 221 ALA A N 1
ATOM 1705 C CA . ALA A 1 221 ? 4.914 -5.901 -8.504 1.00 91.31 221 ALA A CA 1
ATOM 1706 C C . ALA A 1 221 ? 4.322 -6.483 -7.200 1.00 91.31 221 ALA A C 1
ATOM 1708 O O . ALA A 1 221 ? 3.221 -7.038 -7.211 1.00 91.31 221 ALA A O 1
ATOM 1709 N N . ILE A 1 222 ? 5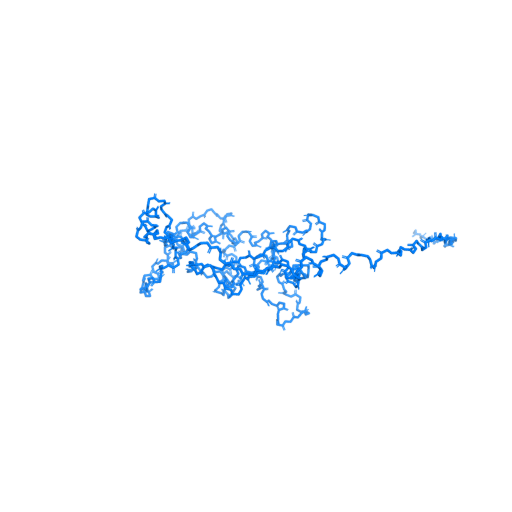.006 -6.306 -6.063 1.00 91.88 222 ILE A N 1
ATOM 1710 C CA . ILE A 1 222 ? 4.503 -6.689 -4.733 1.00 91.88 222 ILE A CA 1
ATOM 1711 C C . ILE A 1 222 ? 3.245 -5.882 -4.379 1.00 91.88 222 ILE A C 1
ATOM 1713 O O . ILE A 1 222 ? 2.253 -6.462 -3.940 1.00 91.88 222 ILE A O 1
ATOM 1717 N N . PHE A 1 223 ? 3.251 -4.565 -4.615 1.00 93.38 223 PHE A N 1
ATOM 1718 C CA . PHE A 1 223 ? 2.093 -3.700 -4.376 1.00 93.38 223 PHE A CA 1
ATOM 1719 C C . PHE A 1 223 ? 0.859 -4.138 -5.172 1.00 93.38 223 PHE A C 1
ATOM 1721 O O . PHE A 1 223 ? -0.233 -4.109 -4.615 1.00 93.38 223 PHE A O 1
ATOM 1728 N N . TYR A 1 224 ? 1.019 -4.568 -6.430 1.00 92.38 224 TYR A N 1
ATOM 1729 C CA . TYR A 1 224 ? -0.077 -5.119 -7.238 1.00 92.38 224 TYR A CA 1
ATOM 1730 C C . TYR A 1 224 ? -0.631 -6.426 -6.650 1.00 92.38 224 TYR A C 1
ATOM 1732 O O . TYR A 1 224 ? -1.840 -6.554 -6.462 1.00 92.38 224 TYR A O 1
ATOM 1740 N N . ILE A 1 225 ? 0.238 -7.382 -6.301 1.00 90.56 225 ILE A N 1
ATOM 1741 C CA . ILE A 1 225 ? -0.199 -8.688 -5.781 1.00 90.56 225 ILE A CA 1
ATOM 1742 C C . ILE A 1 225 ? -0.904 -8.566 -4.420 1.00 90.56 225 ILE A C 1
ATOM 1744 O O . ILE A 1 225 ? -1.858 -9.296 -4.160 1.00 90.56 225 ILE A O 1
ATOM 1748 N N . LEU A 1 226 ? -0.488 -7.630 -3.562 1.00 87.38 226 LEU A N 1
ATOM 1749 C CA . LEU A 1 226 ? -1.072 -7.437 -2.227 1.00 87.38 226 LEU A CA 1
ATOM 1750 C C . LEU A 1 226 ? -2.420 -6.681 -2.211 1.00 87.38 226 LEU A C 1
ATOM 1752 O O . LEU A 1 226 ? -2.919 -6.363 -1.130 1.00 87.38 226 LEU A O 1
ATOM 1756 N N . GLN A 1 227 ? -3.032 -6.388 -3.365 1.00 80.88 227 GLN A N 1
ATOM 1757 C CA . GLN A 1 227 ? -4.384 -5.802 -3.421 1.00 80.88 227 GLN A CA 1
ATOM 1758 C C . GLN A 1 227 ? -5.524 -6.828 -3.375 1.00 80.88 227 GLN A C 1
ATOM 1760 O O . GLN A 1 227 ? -6.644 -6.450 -2.998 1.00 80.88 227 GLN A O 1
ATOM 1765 N N . VAL A 1 228 ? -5.226 -8.074 -3.764 1.00 54.34 228 VAL A N 1
ATOM 1766 C CA . VAL A 1 228 ? -6.168 -9.180 -4.019 1.00 54.34 228 VAL A CA 1
ATOM 1767 C C . VAL A 1 228 ? -6.745 -9.754 -2.722 1.00 54.34 228 VAL A C 1
ATOM 1769 O O . VAL A 1 228 ? -5.953 -10.236 -1.884 1.00 54.34 228 VAL A O 1
#

pLDDT: mean 75.44, std 20.67, range [38.84, 98.38]

Radius of gyration: 28.48 Å; chains: 1; bounding box: 61×89×70 Å